Protein AF-A0A4R5A1R0-F1 (afdb_monomer_lite)

Organism: NCBI:txid2530373

Structure (mmCIF, N/CA/C/O backbone):
data_AF-A0A4R5A1R0-F1
#
_entry.id   AF-A0A4R5A1R0-F1
#
loop_
_atom_site.group_PDB
_atom_site.id
_atom_site.type_symbol
_atom_site.label_atom_id
_atom_site.label_alt_id
_atom_site.label_comp_id
_atom_site.label_asym_id
_atom_site.label_entity_id
_atom_site.label_seq_id
_atom_site.pdbx_PDB_ins_code
_atom_site.Cartn_x
_atom_site.Cartn_y
_atom_site.Cartn_z
_atom_site.occupancy
_atom_site.B_iso_or_equiv
_atom_site.auth_seq_id
_atom_site.auth_comp_id
_atom_site.auth_asym_id
_atom_site.auth_atom_id
_atom_site.pdbx_PDB_model_num
ATOM 1 N N . MET A 1 1 ? -6.370 51.586 6.723 1.00 52.69 1 MET A N 1
ATOM 2 C CA . MET A 1 1 ? -7.629 50.862 6.468 1.00 52.69 1 MET A CA 1
ATOM 3 C C . MET A 1 1 ? -7.203 49.441 6.172 1.00 52.69 1 MET A C 1
ATOM 5 O O . MET A 1 1 ? -6.488 49.260 5.194 1.00 52.69 1 MET A O 1
ATOM 9 N N . ASN A 1 2 ? -7.466 48.519 7.098 1.00 81.06 2 ASN A N 1
ATOM 10 C CA . ASN A 1 2 ? -6.911 47.165 7.045 1.00 81.06 2 ASN A CA 1
ATOM 11 C C . ASN A 1 2 ? -7.671 46.312 6.024 1.00 81.06 2 ASN A C 1
ATOM 13 O O . ASN A 1 2 ? -8.881 46.465 5.860 1.00 81.06 2 ASN A O 1
ATOM 17 N N . GLU A 1 3 ? -6.962 45.411 5.347 1.00 82.31 3 GLU A N 1
ATOM 18 C CA . GLU A 1 3 ? -7.545 44.487 4.364 1.00 82.31 3 GLU A CA 1
ATOM 19 C C . GLU A 1 3 ? -8.636 43.602 4.994 1.00 82.31 3 GLU A C 1
ATOM 21 O O . GLU A 1 3 ? -9.670 43.359 4.371 1.00 82.31 3 GLU A O 1
ATOM 26 N N . ASP A 1 4 ? -8.492 43.262 6.278 1.00 80.88 4 ASP A N 1
ATOM 27 C CA . ASP A 1 4 ? -9.494 42.531 7.064 1.00 80.88 4 ASP A CA 1
ATOM 28 C C . ASP A 1 4 ? -10.819 43.281 7.239 1.00 80.88 4 ASP A C 1
ATOM 30 O O . ASP A 1 4 ? -11.888 42.666 7.269 1.00 80.88 4 ASP A O 1
ATOM 34 N N . GLU A 1 5 ? -10.783 44.611 7.348 1.00 87.69 5 GLU A N 1
ATOM 35 C CA . GLU A 1 5 ? -12.005 45.417 7.433 1.00 87.69 5 GLU A CA 1
ATOM 36 C C . GLU A 1 5 ? -12.712 45.453 6.079 1.00 87.69 5 GLU A C 1
ATOM 38 O O . GLU A 1 5 ? -13.928 45.289 6.030 1.00 87.69 5 GLU A O 1
ATOM 43 N N . GLN A 1 6 ? -11.970 45.562 4.970 1.00 85.69 6 GLN A N 1
ATOM 44 C CA . GLN A 1 6 ? -12.561 45.488 3.627 1.00 85.69 6 GLN A CA 1
ATOM 45 C C . GLN A 1 6 ? -13.144 44.106 3.311 1.00 85.69 6 GLN A C 1
ATOM 47 O O . GLN A 1 6 ? -14.185 44.022 2.654 1.00 85.69 6 GLN A O 1
ATOM 52 N N . LEU A 1 7 ? -12.510 43.029 3.783 1.00 87.81 7 LEU A N 1
ATOM 53 C CA . LEU A 1 7 ? -13.035 41.672 3.636 1.00 87.81 7 LEU A CA 1
ATOM 54 C C . LEU A 1 7 ? -14.311 41.481 4.462 1.00 87.81 7 LEU A C 1
ATOM 56 O O . LEU A 1 7 ? -15.323 41.038 3.915 1.00 87.81 7 LEU A O 1
ATOM 60 N N . ARG A 1 8 ? -14.322 41.896 5.737 1.00 83.88 8 ARG A N 1
ATOM 61 C CA . ARG A 1 8 ? -15.531 41.836 6.580 1.00 83.88 8 ARG A CA 1
ATOM 62 C C . ARG A 1 8 ? -16.681 42.676 6.019 1.00 83.88 8 ARG A C 1
ATOM 64 O O . ARG A 1 8 ? -17.825 42.222 6.049 1.00 83.88 8 ARG A O 1
ATOM 71 N N . GLU A 1 9 ? -16.393 43.857 5.473 1.00 86.75 9 GLU A N 1
ATOM 72 C CA . GLU A 1 9 ? -17.399 44.718 4.836 1.00 86.75 9 GLU A CA 1
ATOM 73 C C . GLU A 1 9 ? -17.990 44.054 3.578 1.00 86.75 9 GLU A C 1
ATOM 75 O O . GLU A 1 9 ? -19.204 44.081 3.374 1.00 86.75 9 GLU A O 1
ATOM 80 N N . ARG A 1 10 ? -17.155 43.389 2.761 1.00 82.44 10 ARG A N 1
ATOM 81 C CA . ARG A 1 10 ? -17.616 42.645 1.575 1.00 82.44 10 ARG A CA 1
ATOM 82 C C . ARG A 1 10 ? -18.504 41.458 1.933 1.00 82.44 10 ARG A C 1
ATOM 84 O O . ARG A 1 10 ? -19.517 41.268 1.266 1.00 82.44 10 ARG A O 1
ATOM 91 N N . PHE A 1 11 ? -18.177 40.696 2.976 1.00 84.62 11 PHE A N 1
ATOM 92 C CA . PHE A 1 11 ? -18.985 39.537 3.372 1.00 84.62 11 PHE A CA 1
ATOM 93 C C . PHE A 1 11 ? -20.312 39.921 4.037 1.00 84.62 11 PHE A C 1
ATOM 95 O O . PHE A 1 11 ? -21.310 39.240 3.817 1.00 84.62 11 PHE A O 1
ATOM 102 N N . ARG A 1 12 ? -20.384 41.051 4.758 1.00 80.88 12 ARG A N 1
ATOM 103 C CA . ARG A 1 12 ? -21.658 41.549 5.319 1.00 80.88 12 ARG A CA 1
ATOM 104 C C . ARG A 1 12 ? -22.703 41.904 4.257 1.00 80.88 12 ARG A C 1
ATOM 106 O O . ARG A 1 12 ? -23.890 41.914 4.568 1.00 80.88 12 ARG A O 1
ATOM 113 N N . GLY A 1 13 ? -22.280 42.195 3.026 1.00 74.69 13 GLY A N 1
ATOM 114 C CA . GLY A 1 13 ? -23.178 42.501 1.910 1.00 74.69 13 GLY A CA 1
ATOM 115 C C . GLY A 1 13 ? -23.750 41.274 1.191 1.00 74.69 13 GLY A C 1
ATOM 116 O O . GLY A 1 13 ? -24.711 41.419 0.435 1.00 74.69 13 GLY A O 1
ATOM 117 N N . VAL A 1 14 ? -23.200 40.075 1.414 1.00 78.50 14 VAL A N 1
ATOM 118 C CA . VAL A 1 14 ? -23.661 38.837 0.765 1.00 78.50 14 VAL A CA 1
ATOM 119 C C . VAL A 1 14 ? -24.728 38.182 1.640 1.00 78.50 14 VAL A C 1
ATOM 121 O O . VAL A 1 14 ? -24.511 37.172 2.299 1.00 78.50 14 VAL A O 1
ATOM 124 N N . GLY A 1 15 ? -25.904 38.803 1.692 1.00 61.50 15 GLY A N 1
ATOM 125 C CA . GLY A 1 15 ? -27.086 38.157 2.247 1.00 61.50 15 GLY A CA 1
ATOM 126 C C . GLY A 1 15 ? -27.669 37.193 1.217 1.00 61.50 15 GLY A C 1
ATOM 127 O O . GLY A 1 15 ? -28.165 37.643 0.186 1.00 61.50 15 GLY A O 1
ATOM 128 N N . PHE A 1 16 ? -27.674 35.890 1.505 1.00 72.75 16 PHE A N 1
ATOM 129 C CA . PHE A 1 16 ? -28.375 34.859 0.720 1.00 72.75 16 PHE A CA 1
ATOM 130 C C . PHE A 1 16 ? -29.901 34.936 0.923 1.00 72.75 16 PHE A C 1
ATOM 132 O O . PHE A 1 16 ? -30.581 33.955 1.222 1.00 72.75 16 PHE A O 1
ATOM 139 N N . ALA A 1 17 ? -30.459 36.143 0.810 1.00 60.88 17 ALA A N 1
ATOM 140 C CA . ALA A 1 17 ? -31.877 36.422 0.969 1.00 60.88 17 ALA A CA 1
ATOM 141 C C . ALA A 1 17 ? -32.642 35.906 -0.259 1.00 60.88 17 ALA A C 1
ATOM 143 O O . ALA A 1 17 ? -32.969 36.661 -1.171 1.00 60.88 17 ALA A O 1
ATOM 144 N N . GLY A 1 18 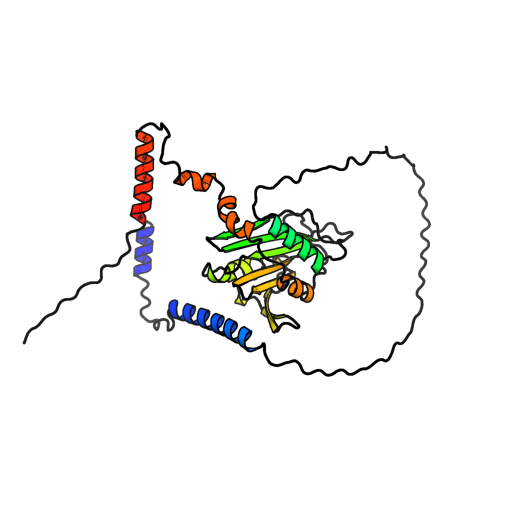? -32.890 34.599 -0.305 1.00 69.19 18 GLY A N 1
ATOM 145 C CA . GLY A 1 18 ? -33.658 33.966 -1.377 1.00 69.19 18 GLY A CA 1
ATOM 146 C C . GLY A 1 18 ? -33.302 32.512 -1.654 1.00 69.19 18 GLY A C 1
ATOM 147 O O . GLY A 1 18 ? -34.065 31.845 -2.352 1.00 69.19 18 GLY A O 1
ATOM 148 N N . GLU A 1 19 ? -32.196 32.000 -1.111 1.00 61.16 19 GLU A N 1
ATOM 149 C CA . GLU A 1 19 ? -31.920 30.569 -1.195 1.00 61.16 19 GLU A CA 1
ATOM 150 C C . GLU A 1 19 ? -32.790 29.812 -0.185 1.00 61.16 19 GLU A C 1
ATOM 152 O O . GLU A 1 19 ? -32.874 30.208 0.983 1.00 61.16 19 GLU A O 1
ATOM 157 N N . PRO A 1 20 ? -33.493 28.748 -0.617 1.00 67.69 20 PRO A N 1
ATOM 158 C CA . PRO A 1 20 ? -34.182 27.873 0.315 1.00 67.69 20 PRO A CA 1
ATOM 159 C C . PRO A 1 20 ? -33.149 27.340 1.318 1.00 67.69 20 PRO A C 1
ATOM 161 O O . PRO A 1 20 ? -32.033 27.016 0.906 1.00 67.69 20 PRO A O 1
ATOM 164 N N . PRO A 1 21 ? -33.489 27.265 2.619 1.00 66.38 21 PRO A N 1
ATOM 165 C CA . PRO A 1 21 ? -32.561 26.766 3.628 1.00 66.38 21 PRO A CA 1
ATOM 166 C C . PRO A 1 21 ? -32.016 25.423 3.151 1.00 66.38 21 PRO A C 1
ATOM 168 O O . PRO A 1 21 ? -32.808 24.571 2.736 1.00 66.38 21 PRO A O 1
ATOM 171 N N . MET A 1 22 ? -30.686 25.264 3.150 1.00 68.50 22 MET A N 1
ATOM 172 C CA . MET A 1 22 ? -30.065 24.001 2.759 1.00 68.50 22 MET A CA 1
ATOM 173 C C . MET A 1 22 ? -30.753 22.884 3.542 1.00 68.50 22 MET A C 1
ATOM 175 O O . MET A 1 22 ? -30.771 22.884 4.771 1.00 68.50 22 MET A O 1
ATOM 179 N N . ALA A 1 23 ? -31.437 22.003 2.811 1.00 70.94 23 ALA A N 1
ATOM 180 C CA . ALA A 1 23 ? -32.347 21.030 3.404 1.00 70.94 23 ALA A CA 1
ATOM 181 C C . ALA A 1 23 ? -31.606 19.938 4.192 1.00 70.94 23 ALA A C 1
ATOM 183 O O . ALA A 1 23 ? -32.243 19.195 4.936 1.00 70.94 23 ALA A O 1
ATOM 184 N N . SER A 1 24 ? -30.282 19.842 4.038 1.00 60.94 24 SER A N 1
ATOM 185 C CA . SER A 1 24 ? -29.412 19.106 4.946 1.00 60.94 24 SER A CA 1
ATOM 186 C C . SER A 1 24 ? -28.449 20.060 5.633 1.00 60.94 24 SER A C 1
ATOM 188 O O . SER A 1 24 ? -27.852 20.948 5.022 1.00 60.94 24 SER A O 1
ATOM 190 N N . THR A 1 25 ? -28.318 19.873 6.940 1.00 81.19 25 THR A N 1
ATOM 191 C CA . THR A 1 25 ? -27.214 20.446 7.700 1.00 81.19 25 THR A CA 1
ATOM 192 C C . THR A 1 25 ? -25.963 19.588 7.496 1.00 81.19 25 THR A C 1
ATOM 194 O O . THR A 1 25 ? -26.070 18.395 7.210 1.00 81.19 25 THR A O 1
ATOM 197 N N . ALA A 1 26 ? -24.770 20.146 7.717 1.00 68.75 26 ALA A N 1
ATOM 198 C CA . ALA A 1 26 ? -23.529 19.360 7.711 1.00 68.75 26 ALA A CA 1
ATOM 199 C C . ALA A 1 26 ? -23.601 18.152 8.674 1.00 68.75 26 ALA A C 1
ATOM 201 O O . ALA A 1 26 ? -23.108 17.066 8.378 1.00 68.75 26 ALA A O 1
ATOM 202 N N . ALA A 1 27 ? -24.311 18.303 9.798 1.00 67.25 27 ALA A N 1
ATOM 203 C CA . ALA A 1 27 ? -24.568 17.216 10.736 1.00 67.25 27 ALA A CA 1
ATOM 204 C C . ALA A 1 27 ? -25.455 16.100 10.146 1.00 67.25 27 ALA A C 1
ATOM 206 O O . ALA A 1 27 ? -25.247 14.927 10.462 1.00 67.25 27 ALA A O 1
ATOM 207 N N . ASP A 1 28 ? -26.416 16.434 9.278 1.00 67.19 28 ASP A N 1
ATOM 208 C CA . ASP A 1 28 ? -27.265 15.449 8.600 1.00 67.19 28 ASP A CA 1
ATOM 209 C C . ASP A 1 28 ? -26.487 14.637 7.566 1.00 67.19 28 ASP A C 1
ATOM 211 O O . ASP A 1 28 ? -26.716 13.430 7.441 1.00 67.19 28 ASP A O 1
ATOM 215 N N . ASP A 1 29 ? -25.551 15.266 6.856 1.00 69.50 29 ASP A N 1
ATOM 216 C CA . ASP A 1 29 ? -24.714 14.575 5.876 1.00 69.50 29 ASP A CA 1
ATOM 217 C C . ASP A 1 29 ? -23.678 13.672 6.569 1.00 69.50 29 ASP A C 1
ATOM 219 O O . ASP A 1 29 ? -23.555 12.497 6.205 1.00 69.50 29 ASP A O 1
ATOM 223 N N . LEU A 1 30 ? -23.085 14.116 7.686 1.00 67.56 30 LEU A N 1
ATOM 224 C CA . LEU A 1 30 ? -22.247 13.266 8.546 1.00 67.56 30 LEU A CA 1
ATOM 225 C C . LEU A 1 30 ? -23.030 12.097 9.166 1.00 67.56 30 LEU A C 1
ATOM 227 O O . LEU A 1 30 ? -22.558 10.955 9.201 1.00 67.56 30 LEU A O 1
ATOM 231 N N . ALA A 1 31 ? -24.258 12.335 9.634 1.00 60.66 31 ALA A N 1
ATOM 232 C CA . ALA A 1 31 ? -25.116 11.274 10.156 1.00 60.66 31 ALA A CA 1
ATOM 233 C C . ALA A 1 31 ? -25.512 10.267 9.063 1.00 60.66 31 ALA A C 1
ATOM 235 O O . ALA A 1 31 ? -25.626 9.066 9.341 1.00 60.66 31 ALA A O 1
ATOM 236 N N . ARG A 1 32 ? -25.698 10.731 7.819 1.00 68.12 32 ARG A N 1
ATOM 237 C CA . ARG A 1 32 ? -25.987 9.882 6.657 1.00 68.12 32 ARG A CA 1
ATOM 238 C C . ARG A 1 32 ? -24.773 9.026 6.282 1.00 68.12 32 ARG A C 1
ATOM 240 O O . ARG A 1 32 ? -24.956 7.821 6.094 1.00 68.12 32 ARG A O 1
ATOM 247 N N . GLY A 1 33 ? -23.563 9.592 6.306 1.00 67.81 33 GLY A N 1
ATOM 248 C CA . GLY A 1 33 ? -22.300 8.869 6.103 1.00 67.81 33 GLY A CA 1
ATOM 249 C C . GLY A 1 33 ? -22.063 7.783 7.159 1.00 67.81 33 GLY A C 1
ATOM 250 O O . GLY A 1 33 ? -21.949 6.598 6.834 1.00 67.81 33 GLY A O 1
ATOM 251 N N . ARG A 1 34 ? -22.154 8.136 8.450 1.00 71.50 34 ARG A N 1
ATOM 252 C CA . ARG A 1 34 ? -22.006 7.178 9.569 1.00 71.50 34 ARG A CA 1
ATOM 253 C C . ARG A 1 34 ? -23.026 6.040 9.517 1.00 71.50 34 ARG A C 1
ATOM 255 O O . ARG A 1 34 ? -22.732 4.902 9.887 1.00 71.50 34 ARG A O 1
ATOM 262 N N . ARG A 1 35 ? -24.253 6.324 9.071 1.00 58.31 35 ARG A N 1
ATOM 263 C CA . ARG A 1 35 ? -25.317 5.316 8.950 1.00 58.31 35 ARG A CA 1
ATOM 264 C C . ARG A 1 35 ? -25.069 4.358 7.778 1.00 58.31 35 ARG A C 1
ATOM 266 O O . ARG A 1 35 ? -25.494 3.207 7.876 1.00 58.31 35 ARG A O 1
ATOM 273 N N . HIS A 1 36 ? -24.378 4.788 6.721 1.00 69.50 36 HIS A N 1
ATOM 274 C CA . HIS A 1 36 ? -23.960 3.908 5.627 1.00 69.50 36 HIS A CA 1
ATOM 275 C C . HIS A 1 36 ? -22.847 2.948 6.082 1.00 69.50 36 HIS A C 1
ATOM 277 O O . HIS A 1 36 ? -22.996 1.734 5.935 1.00 69.50 36 HIS A O 1
ATOM 283 N N . LEU A 1 37 ? -21.831 3.460 6.788 1.00 63.19 37 LEU A N 1
ATOM 284 C CA . LEU A 1 37 ? -20.749 2.650 7.370 1.00 63.19 37 LEU A CA 1
ATOM 285 C C . LEU A 1 37 ? -21.258 1.611 8.385 1.00 63.19 37 LEU A C 1
ATOM 287 O O . LEU A 1 37 ? -20.911 0.433 8.317 1.00 63.19 37 LEU A O 1
ATOM 291 N N . ARG A 1 38 ? -22.183 1.992 9.278 1.00 61.03 38 ARG A N 1
ATOM 292 C CA . ARG A 1 38 ? -22.795 1.035 10.225 1.00 61.03 38 ARG A CA 1
ATOM 293 C C . ARG A 1 38 ? -23.587 -0.075 9.531 1.00 61.03 38 ARG A C 1
ATOM 295 O O . ARG A 1 38 ? -23.621 -1.198 10.027 1.00 61.03 38 ARG A O 1
ATOM 302 N N . ARG A 1 39 ? -24.235 0.221 8.398 1.00 57.22 39 ARG A N 1
ATOM 303 C CA . ARG A 1 39 ? -24.961 -0.792 7.614 1.00 57.22 39 ARG A CA 1
ATOM 304 C C . ARG A 1 39 ? -24.008 -1.774 6.936 1.00 57.22 39 ARG A C 1
ATOM 306 O O . ARG A 1 39 ? -24.346 -2.952 6.876 1.00 57.22 39 ARG A O 1
ATOM 313 N N . ARG A 1 40 ? -22.818 -1.325 6.521 1.00 58.94 40 ARG A N 1
ATOM 314 C CA . ARG A 1 40 ? -21.752 -2.208 6.019 1.00 58.94 40 ARG A CA 1
ATOM 315 C C . ARG A 1 40 ? -21.247 -3.170 7.087 1.00 58.94 40 ARG A C 1
ATOM 317 O O . ARG A 1 40 ? -21.273 -4.376 6.862 1.00 58.94 40 ARG A O 1
ATOM 324 N N . ARG A 1 41 ? -20.928 -2.663 8.285 1.00 57.84 41 ARG A N 1
ATOM 325 C CA . ARG A 1 41 ? -20.495 -3.508 9.417 1.00 57.84 41 ARG A CA 1
ATOM 326 C C . ARG A 1 41 ? -21.557 -4.556 9.804 1.00 57.84 41 ARG A C 1
ATOM 328 O O . ARG A 1 41 ? -21.221 -5.688 10.131 1.00 57.84 41 ARG A O 1
ATOM 335 N N . ALA A 1 42 ? -22.849 -4.226 9.702 1.00 49.66 42 ALA A N 1
ATOM 336 C CA . ALA A 1 42 ? -23.935 -5.173 9.982 1.00 49.66 42 ALA A CA 1
ATOM 337 C C . ALA A 1 42 ? -24.150 -6.239 8.883 1.00 49.66 42 ALA A C 1
ATOM 339 O O . ALA A 1 42 ? -24.558 -7.363 9.187 1.00 49.66 42 ALA A O 1
ATOM 340 N N . ALA A 1 43 ? -23.886 -5.911 7.614 1.00 52.34 43 ALA A N 1
ATOM 341 C CA . ALA A 1 43 ? -24.012 -6.858 6.505 1.00 52.34 43 ALA A CA 1
ATOM 342 C C . ALA A 1 43 ? -22.900 -7.924 6.533 1.00 52.34 43 ALA A C 1
ATOM 344 O O . ALA A 1 43 ? -23.195 -9.106 6.375 1.00 52.34 43 ALA A O 1
ATOM 345 N N . ALA A 1 44 ? -21.659 -7.534 6.845 1.00 52.66 44 ALA A N 1
ATOM 346 C CA . ALA A 1 44 ? -20.534 -8.466 6.964 1.00 52.66 44 ALA A CA 1
ATOM 347 C C . ALA A 1 44 ? -20.740 -9.510 8.083 1.00 52.66 44 ALA A C 1
ATOM 349 O O . ALA A 1 44 ? -20.459 -10.692 7.903 1.00 52.66 44 ALA A O 1
ATOM 350 N N . LEU A 1 45 ? -21.331 -9.114 9.215 1.00 49.72 45 LEU A N 1
ATOM 351 C CA . LEU A 1 45 ? -21.571 -10.019 10.348 1.00 49.72 45 LEU A CA 1
ATOM 352 C C . LEU A 1 45 ? -22.750 -10.990 10.151 1.00 49.72 45 LEU A C 1
ATOM 354 O O . LEU A 1 45 ? -22.879 -11.952 10.906 1.00 49.72 45 LEU A O 1
ATOM 358 N N . SER A 1 46 ? -23.622 -10.767 9.162 1.00 48.78 46 SER A N 1
ATOM 359 C CA . SER A 1 46 ? -24.825 -11.594 8.954 1.00 48.78 46 SER A CA 1
ATOM 360 C C . SER A 1 46 ? -24.692 -12.655 7.851 1.00 48.78 46 SER A C 1
ATOM 362 O O . SER A 1 46 ? -25.557 -13.525 7.755 1.00 48.78 46 SER A O 1
ATOM 364 N N . GLY A 1 47 ? -23.604 -12.652 7.069 1.00 45.66 47 GLY A N 1
ATOM 365 C CA . GLY A 1 47 ? -23.375 -13.608 5.972 1.00 45.66 47 GLY A CA 1
ATOM 366 C C . GLY A 1 47 ? -22.759 -14.963 6.362 1.00 45.66 47 GLY A C 1
ATOM 367 O O . GLY A 1 47 ? -22.754 -15.883 5.550 1.00 45.66 47 GLY A O 1
ATOM 368 N N . GLY A 1 48 ? -22.259 -15.127 7.591 1.00 41.50 48 GLY A N 1
ATOM 369 C CA . GLY A 1 48 ? -21.344 -16.225 7.947 1.00 41.50 48 GLY A CA 1
ATOM 370 C C . GLY A 1 48 ? -21.933 -17.606 8.278 1.00 41.50 48 GLY A C 1
ATOM 371 O O . GLY A 1 48 ? -21.171 -18.487 8.664 1.00 41.50 48 GLY A O 1
ATOM 372 N N . VAL A 1 49 ? -23.249 -17.853 8.184 1.00 44.06 49 VAL A N 1
ATOM 373 C CA . VAL A 1 49 ? -23.828 -19.140 8.654 1.00 44.06 49 VAL A CA 1
ATOM 374 C C . VAL A 1 49 ? -24.864 -19.746 7.704 1.00 44.06 49 VAL A C 1
ATOM 376 O O . VAL A 1 49 ? -25.909 -20.188 8.154 1.00 44.06 49 VAL A O 1
ATOM 379 N N . VAL A 1 50 ? -24.614 -19.825 6.394 1.00 45.38 50 VAL A N 1
ATOM 380 C CA . VAL A 1 50 ? -25.309 -20.806 5.529 1.00 45.38 50 VAL A CA 1
ATOM 381 C C . VAL A 1 50 ? -24.427 -21.123 4.318 1.00 45.38 50 VAL A C 1
ATOM 383 O O . VAL A 1 50 ? -24.338 -20.303 3.412 1.00 45.38 50 VAL A O 1
ATOM 386 N N . GLY A 1 51 ? -23.796 -22.304 4.245 1.00 36.69 51 GLY A N 1
ATOM 387 C CA . GLY A 1 51 ? -23.096 -22.649 3.000 1.00 36.69 51 GLY A CA 1
ATOM 388 C C . GLY A 1 51 ? -22.227 -23.900 2.896 1.00 36.69 51 GLY A C 1
ATOM 389 O O . GLY A 1 51 ? -21.564 -24.037 1.879 1.00 36.69 51 GLY A O 1
ATOM 390 N N . MET A 1 52 ? -22.204 -24.832 3.856 1.00 42.00 52 MET A N 1
ATOM 391 C CA . MET A 1 52 ? -21.595 -26.153 3.616 1.00 42.00 52 MET A CA 1
ATOM 392 C C . MET A 1 52 ? -22.662 -27.179 3.226 1.00 42.00 52 MET A C 1
ATOM 394 O O . MET A 1 52 ? -23.251 -27.827 4.089 1.00 42.00 52 MET A O 1
ATOM 398 N N . VAL A 1 53 ? -22.872 -27.371 1.920 1.00 41.81 53 VAL A N 1
ATOM 399 C CA . VAL A 1 53 ? -23.352 -28.651 1.380 1.00 41.81 53 VAL A CA 1
ATOM 400 C C . VAL A 1 53 ? -22.530 -29.000 0.144 1.00 41.81 53 VAL A C 1
ATOM 402 O O . VAL A 1 53 ? -22.534 -28.300 -0.863 1.00 41.81 53 VAL A O 1
ATOM 405 N N . ALA A 1 54 ? -21.814 -30.110 0.276 1.00 45.44 54 ALA A N 1
ATOM 406 C CA . ALA A 1 54 ? -20.956 -30.732 -0.711 1.00 45.44 54 ALA A CA 1
ATOM 407 C C . ALA A 1 54 ? -21.684 -31.116 -2.009 1.00 45.44 54 ALA A C 1
ATOM 409 O O . ALA A 1 54 ? -22.753 -31.723 -1.965 1.00 45.44 54 ALA A O 1
ATOM 410 N N . VAL A 1 55 ? -21.018 -30.914 -3.151 1.00 42.16 55 VAL A N 1
ATOM 411 C CA . VAL A 1 55 ? -21.204 -31.758 -4.339 1.00 42.16 55 VAL A CA 1
ATOM 412 C C . VAL A 1 55 ? -19.832 -32.133 -4.887 1.00 42.16 55 VAL A C 1
ATOM 414 O O . VAL A 1 55 ? -19.170 -31.367 -5.578 1.00 42.16 55 VAL A O 1
ATOM 417 N N . ALA A 1 56 ? -19.416 -33.349 -4.543 1.00 41.09 56 ALA A N 1
ATOM 418 C CA . ALA A 1 56 ? -18.325 -34.064 -5.178 1.00 41.09 56 ALA A CA 1
ATOM 419 C C . ALA A 1 56 ? -18.855 -34.787 -6.429 1.00 41.09 56 ALA A C 1
ATOM 421 O O . ALA A 1 56 ? -19.641 -35.726 -6.316 1.00 41.09 56 ALA A O 1
ATOM 422 N N . ALA A 1 57 ? -18.417 -34.350 -7.608 1.00 39.59 57 ALA A N 1
ATOM 423 C CA . ALA A 1 57 ? -18.399 -35.092 -8.873 1.00 39.59 57 ALA A CA 1
ATOM 424 C C . ALA A 1 57 ? -17.460 -34.295 -9.804 1.00 39.59 57 ALA A C 1
ATOM 426 O O . ALA A 1 57 ? -17.730 -33.138 -10.082 1.00 39.59 57 ALA A O 1
ATOM 427 N N . GLY A 1 58 ? -16.284 -34.752 -10.229 1.00 37.91 58 GLY A N 1
ATOM 428 C CA . GLY A 1 58 ? -15.977 -36.074 -10.753 1.00 37.91 58 GLY A CA 1
ATOM 429 C C . GLY A 1 58 ? -16.065 -36.054 -12.281 1.00 37.91 58 GLY A C 1
ATOM 430 O O . GLY A 1 58 ? -16.982 -36.659 -12.820 1.00 37.91 58 GLY A O 1
ATOM 431 N N . VAL A 1 59 ? -15.133 -35.380 -12.973 1.00 38.28 59 VAL A N 1
ATOM 432 C CA . VAL A 1 59 ? -14.882 -35.584 -14.414 1.00 38.28 59 VAL A CA 1
ATOM 433 C C . VAL A 1 59 ? -13.379 -35.501 -14.693 1.00 38.28 59 VAL A C 1
ATOM 435 O O . VAL A 1 59 ? -12.773 -34.437 -14.650 1.00 38.28 59 VAL A O 1
ATOM 438 N N . ALA A 1 60 ? -12.799 -36.664 -14.977 1.00 42.34 60 ALA A N 1
ATOM 439 C CA . ALA A 1 60 ? -11.555 -36.831 -15.719 1.00 42.34 60 ALA A CA 1
ATOM 440 C C . ALA A 1 60 ? -11.884 -36.992 -17.217 1.00 42.34 60 ALA A C 1
ATOM 442 O O . ALA A 1 60 ? -12.946 -37.541 -17.505 1.00 42.34 60 ALA A O 1
ATOM 443 N N . LEU A 1 61 ? -10.953 -36.586 -18.104 1.00 42.44 61 LEU A N 1
ATOM 444 C CA . LEU A 1 61 ? -10.890 -36.661 -19.593 1.00 42.44 61 LEU A CA 1
ATOM 445 C C . LEU A 1 61 ? -10.769 -35.240 -20.188 1.00 42.44 61 LEU A C 1
ATOM 447 O O . LEU A 1 61 ? -11.557 -34.380 -19.831 1.00 42.44 61 LEU A O 1
ATOM 451 N N . ALA A 1 62 ? -9.876 -34.887 -21.114 1.00 41.69 62 ALA A N 1
ATOM 452 C CA . ALA A 1 62 ? -8.849 -35.601 -21.867 1.00 41.69 62 ALA A CA 1
ATOM 453 C C . ALA A 1 62 ? -7.897 -34.563 -22.513 1.00 41.69 62 ALA A C 1
ATOM 455 O O . ALA A 1 62 ? -8.339 -33.484 -22.902 1.00 41.69 62 ALA A O 1
ATOM 456 N N . LEU A 1 63 ? -6.619 -34.919 -22.679 1.00 46.69 63 LEU A N 1
ATOM 457 C CA . LEU A 1 63 ? -5.666 -34.255 -23.583 1.00 46.69 63 LEU A CA 1
ATOM 458 C C . LEU A 1 63 ? -5.982 -34.598 -25.051 1.00 46.69 63 LEU A C 1
ATOM 460 O O . LEU A 1 63 ? -6.351 -35.737 -25.348 1.00 46.69 63 LEU A O 1
ATOM 464 N N . PRO A 1 64 ? -5.752 -33.653 -25.974 1.00 47.47 64 PRO A N 1
ATOM 465 C CA . PRO A 1 64 ? -4.818 -33.884 -27.087 1.00 47.47 64 PRO A CA 1
ATOM 466 C C . PRO A 1 64 ? -3.879 -32.663 -27.251 1.00 47.47 64 PRO A C 1
ATOM 468 O O . PRO A 1 64 ? -4.304 -31.532 -27.078 1.00 47.47 64 PRO A O 1
ATOM 471 N N . GLY A 1 65 ? -2.578 -32.763 -27.527 1.00 43.38 65 GLY A N 1
ATOM 472 C CA . GLY A 1 65 ? -1.889 -33.706 -28.403 1.00 43.38 65 GLY A CA 1
ATOM 473 C C . GLY A 1 65 ? -1.805 -33.142 -29.830 1.00 43.38 65 GLY A C 1
ATOM 474 O O . GLY A 1 65 ? -2.672 -33.454 -30.638 1.00 43.38 65 GLY A O 1
ATOM 475 N N . GLY A 1 66 ? -0.766 -32.349 -30.143 1.00 38.41 66 GLY A N 1
ATOM 476 C CA . GLY A 1 66 ? -0.449 -31.917 -31.516 1.00 38.41 66 GLY A CA 1
ATOM 477 C C . GLY A 1 66 ? 0.664 -30.858 -31.623 1.00 38.41 66 GLY A C 1
ATOM 478 O O . GLY A 1 66 ? 0.396 -29.682 -31.423 1.00 38.41 66 GLY A O 1
ATOM 479 N N . GLY A 1 67 ? 1.895 -31.278 -31.960 1.00 37.75 67 GLY A N 1
ATOM 480 C CA . GLY A 1 67 ? 2.959 -30.415 -32.531 1.00 37.75 67 GLY A CA 1
ATOM 481 C C . GLY A 1 67 ? 2.713 -30.112 -34.029 1.00 37.75 67 GLY A C 1
ATOM 482 O O . GLY A 1 67 ? 1.594 -30.382 -34.472 1.00 37.75 67 GLY A O 1
ATOM 483 N N . PRO A 1 68 ? 3.691 -29.652 -34.858 1.00 53.56 68 PRO A N 1
ATOM 484 C CA . PRO A 1 68 ? 5.155 -29.705 -34.690 1.00 53.56 68 PRO A CA 1
ATOM 485 C C . PRO A 1 68 ? 5.947 -28.420 -35.083 1.00 53.56 68 PRO A C 1
ATOM 487 O O . PRO A 1 68 ? 5.400 -27.475 -35.631 1.00 53.56 68 PRO A O 1
ATOM 490 N N . ALA A 1 69 ? 7.265 -28.485 -34.844 1.00 47.97 69 ALA A N 1
ATOM 491 C CA . ALA A 1 69 ? 8.391 -28.006 -35.669 1.00 47.97 69 ALA A CA 1
ATOM 492 C C . ALA A 1 69 ? 8.398 -26.575 -36.255 1.00 47.97 69 ALA A C 1
ATOM 494 O O . ALA A 1 69 ? 7.684 -26.261 -37.204 1.00 47.97 69 ALA A O 1
ATOM 495 N N . GLY A 1 70 ? 9.382 -25.796 -35.799 1.00 44.81 70 GLY A N 1
ATOM 496 C CA . GLY A 1 70 ? 9.927 -24.628 -36.486 1.00 44.81 70 GLY A CA 1
ATOM 497 C C . GLY A 1 70 ? 11.385 -24.427 -36.079 1.00 44.81 70 GLY A C 1
ATOM 498 O O . GLY A 1 70 ? 11.665 -23.634 -35.189 1.00 44.81 70 GLY A O 1
ATOM 499 N N . ASP A 1 71 ? 12.278 -25.209 -36.689 1.00 48.94 71 ASP A N 1
ATOM 500 C CA . ASP A 1 71 ? 13.718 -24.947 -36.744 1.00 48.94 71 ASP A CA 1
ATOM 501 C C . ASP A 1 71 ? 13.960 -23.663 -37.554 1.00 48.94 71 ASP A C 1
ATOM 503 O O . ASP A 1 71 ? 13.657 -23.634 -38.747 1.00 48.94 71 ASP A O 1
ATOM 507 N N . GLU A 1 72 ? 14.564 -22.643 -36.946 1.00 52.62 72 GLU A N 1
ATOM 508 C CA . GLU A 1 72 ? 15.373 -21.660 -37.673 1.00 52.62 72 GLU A CA 1
ATOM 509 C C . GLU A 1 72 ? 16.726 -21.503 -36.968 1.00 52.62 72 GLU A C 1
ATOM 511 O O . GLU A 1 72 ? 16.955 -20.615 -36.149 1.00 52.62 72 GLU A O 1
ATOM 516 N N . ASP A 1 73 ? 17.633 -22.414 -37.321 1.00 44.50 73 ASP A N 1
ATOM 517 C CA . ASP A 1 73 ? 19.076 -22.243 -37.186 1.00 44.50 73 ASP A CA 1
ATOM 518 C C . ASP A 1 73 ? 19.535 -21.098 -38.108 1.00 44.50 73 ASP A C 1
ATOM 520 O O . ASP A 1 73 ? 19.573 -21.239 -39.335 1.00 44.50 73 ASP A O 1
ATOM 524 N N . LEU A 1 74 ? 19.938 -19.967 -37.526 1.00 58.66 74 LEU A N 1
ATOM 525 C CA . LEU A 1 74 ? 20.703 -18.933 -38.224 1.00 58.66 74 LEU A CA 1
ATOM 526 C C . LEU A 1 74 ? 22.187 -19.026 -37.831 1.00 58.66 74 LEU A C 1
ATOM 528 O O . LEU A 1 74 ? 22.547 -18.699 -36.698 1.00 58.66 74 LEU A O 1
ATOM 532 N N . PRO A 1 75 ? 23.087 -19.417 -38.754 1.00 60.25 75 PRO A N 1
ATOM 533 C CA . PRO A 1 75 ? 24.520 -19.400 -38.501 1.00 60.25 75 PRO A CA 1
ATOM 534 C C . PRO A 1 75 ? 25.080 -17.981 -38.685 1.00 60.25 75 PRO A C 1
ATOM 536 O O . PRO A 1 75 ? 25.294 -17.528 -39.811 1.00 60.25 75 PRO A O 1
ATOM 539 N N . VAL A 1 76 ? 25.389 -17.287 -37.587 1.00 57.09 76 VAL A N 1
ATOM 540 C CA . VAL A 1 76 ? 26.205 -16.061 -37.628 1.00 57.09 76 VAL A CA 1
ATOM 541 C C . VAL A 1 76 ? 27.660 -16.417 -37.338 1.00 57.09 76 VAL A C 1
ATOM 543 O O . VAL A 1 76 ? 28.095 -16.542 -36.196 1.00 57.09 76 VAL A O 1
ATOM 546 N N . ALA A 1 77 ? 28.423 -16.585 -38.416 1.00 52.03 77 ALA A N 1
ATOM 547 C CA . ALA A 1 77 ? 29.877 -16.619 -38.393 1.00 52.03 77 ALA A CA 1
ATOM 548 C C . ALA A 1 77 ? 30.421 -15.184 -38.470 1.00 52.03 77 ALA A C 1
ATOM 550 O O . ALA A 1 77 ? 30.210 -14.484 -39.458 1.00 52.03 77 ALA A O 1
ATOM 551 N N . GLY A 1 78 ? 31.155 -14.760 -37.443 1.00 52.88 78 GLY A N 1
ATOM 552 C CA . GLY A 1 78 ? 31.816 -13.457 -37.407 1.00 52.88 78 GLY A CA 1
ATOM 553 C C . GLY A 1 78 ? 32.886 -13.425 -36.330 1.00 52.88 78 GLY A C 1
ATOM 554 O O . GLY A 1 78 ? 32.673 -12.890 -35.250 1.00 52.88 78 GLY A O 1
ATOM 555 N N . GLY A 1 79 ? 34.027 -14.053 -36.613 1.00 51.84 79 GLY A N 1
ATOM 556 C CA . GLY A 1 79 ? 35.184 -14.030 -35.732 1.00 51.84 79 GLY A CA 1
ATOM 557 C C . GLY A 1 79 ? 35.756 -12.623 -35.577 1.00 51.84 79 GLY A C 1
ATOM 558 O O . GLY A 1 79 ? 36.016 -11.937 -36.563 1.00 51.84 79 GLY A O 1
ATOM 559 N N . SER A 1 80 ? 36.033 -12.244 -34.333 1.00 56.09 80 SER A N 1
ATOM 560 C CA . SER A 1 80 ? 37.049 -11.248 -34.022 1.00 56.09 80 SER A CA 1
ATOM 561 C C . SER A 1 80 ? 37.836 -11.733 -32.811 1.00 56.09 80 SER A C 1
ATOM 563 O O . SER A 1 80 ? 37.297 -11.937 -31.726 1.00 56.09 80 SER A O 1
ATOM 565 N N . ALA A 1 81 ? 39.113 -12.006 -33.051 1.00 54.44 81 ALA A N 1
ATOM 566 C CA . ALA A 1 81 ? 40.095 -12.331 -32.039 1.00 54.44 81 ALA A CA 1
ATOM 567 C C . ALA A 1 81 ? 40.625 -11.028 -31.433 1.00 54.44 81 ALA A C 1
ATOM 569 O O . ALA A 1 81 ? 41.143 -10.203 -32.181 1.00 54.44 81 ALA A O 1
ATOM 570 N N . ALA A 1 82 ? 40.557 -10.873 -30.109 1.00 50.19 82 ALA A N 1
ATOM 571 C CA . ALA A 1 82 ? 41.471 -10.009 -29.362 1.00 50.19 82 ALA A CA 1
ATOM 572 C C . ALA A 1 82 ? 41.434 -10.312 -27.851 1.00 50.19 82 ALA A C 1
ATOM 574 O O . ALA A 1 82 ? 40.420 -10.141 -27.188 1.00 50.19 82 ALA A O 1
ATOM 575 N N . GLU A 1 83 ? 42.594 -10.757 -27.366 1.00 47.41 83 GLU A N 1
ATOM 576 C CA . GLU A 1 83 ? 43.200 -10.482 -26.055 1.00 47.41 83 GLU A CA 1
ATOM 577 C C . GLU A 1 83 ? 42.444 -10.859 -24.769 1.00 47.41 83 GLU A C 1
ATOM 579 O O . GLU A 1 83 ? 41.814 -10.057 -24.085 1.00 47.41 83 GLU A O 1
ATOM 584 N N . THR A 1 84 ? 42.693 -12.099 -24.342 1.00 53.41 84 THR A N 1
ATOM 585 C CA . THR A 1 84 ? 42.624 -12.533 -22.945 1.00 53.41 84 THR A CA 1
ATOM 586 C C . THR A 1 84 ? 43.633 -11.750 -22.094 1.00 53.41 84 THR A C 1
ATOM 588 O O . THR A 1 84 ? 44.797 -12.135 -21.982 1.00 53.41 84 THR A O 1
ATOM 591 N N . SER A 1 85 ? 43.181 -10.666 -21.462 1.00 57.41 85 SER A N 1
ATOM 592 C CA . SER A 1 85 ? 43.810 -10.134 -20.250 1.00 57.41 85 SER A CA 1
ATOM 593 C C . SER A 1 85 ? 43.170 -10.805 -19.040 1.00 57.41 85 SER A C 1
ATOM 595 O O . SER A 1 85 ? 41.965 -10.702 -18.826 1.00 57.41 85 SER A O 1
ATOM 597 N N . ALA A 1 86 ? 43.974 -11.535 -18.268 1.00 63.31 86 ALA A N 1
ATOM 598 C CA . ALA A 1 86 ? 43.543 -12.143 -17.018 1.00 63.31 86 ALA A CA 1
ATOM 599 C C . ALA A 1 86 ? 43.159 -11.043 -16.005 1.00 63.31 86 ALA A C 1
ATOM 601 O O . ALA A 1 86 ? 43.991 -10.170 -15.737 1.00 63.31 86 ALA A O 1
ATOM 602 N N . PRO A 1 87 ? 41.945 -11.061 -15.426 1.00 67.06 87 PRO A N 1
ATOM 603 C CA . PRO A 1 87 ? 41.598 -10.141 -14.354 1.00 67.06 87 PRO A CA 1
ATOM 604 C C . PRO A 1 87 ? 42.366 -10.517 -13.074 1.00 67.06 87 PRO A C 1
ATOM 606 O O . PRO A 1 87 ? 42.548 -11.707 -12.792 1.00 67.06 87 PRO A O 1
ATOM 609 N N . PRO A 1 88 ? 42.838 -9.538 -12.282 1.00 63.94 88 PRO A N 1
ATOM 610 C CA . PRO A 1 88 ? 43.373 -9.817 -10.959 1.00 63.94 88 PRO A CA 1
ATOM 611 C C . PRO A 1 88 ? 42.268 -10.436 -10.100 1.00 63.94 88 PRO A C 1
ATOM 613 O O . PRO A 1 88 ? 41.154 -9.922 -10.039 1.00 63.94 88 PRO A O 1
ATOM 616 N N . ALA A 1 89 ? 42.588 -11.548 -9.440 1.00 59.38 89 ALA A N 1
ATOM 617 C CA . ALA A 1 89 ? 41.729 -12.173 -8.448 1.00 59.38 89 ALA A CA 1
ATOM 618 C C . ALA A 1 89 ? 41.544 -11.212 -7.264 1.00 59.38 89 ALA A C 1
ATOM 620 O O . ALA A 1 89 ? 42.351 -11.182 -6.335 1.00 59.38 89 ALA A O 1
ATOM 621 N N . THR A 1 90 ? 40.502 -10.390 -7.316 1.00 57.78 90 THR A N 1
ATOM 622 C CA . THR A 1 90 ? 39.996 -9.668 -6.154 1.00 57.78 90 THR A CA 1
ATOM 623 C C . THR A 1 90 ? 39.190 -10.655 -5.330 1.00 57.78 90 THR A C 1
ATOM 625 O O . THR A 1 90 ? 38.111 -11.083 -5.733 1.00 57.78 90 THR A O 1
ATOM 628 N N . THR A 1 91 ? 39.748 -11.053 -4.192 1.00 59.47 91 THR A N 1
ATOM 629 C CA . THR A 1 91 ? 39.019 -11.744 -3.132 1.00 59.47 91 THR A CA 1
ATOM 630 C C . THR A 1 91 ? 37.740 -10.951 -2.838 1.00 59.47 91 THR A C 1
ATOM 632 O O . THR A 1 91 ? 37.852 -9.748 -2.586 1.00 59.47 91 THR A O 1
ATOM 635 N N . PRO A 1 92 ? 36.544 -11.562 -2.884 1.00 54.38 92 PRO A N 1
ATOM 636 C CA . PRO A 1 92 ? 35.323 -10.901 -2.453 1.00 54.38 92 PRO A CA 1
ATOM 637 C C . PRO A 1 92 ? 35.461 -10.623 -0.957 1.00 54.38 92 PRO A C 1
ATOM 639 O O . PRO A 1 92 ? 35.355 -11.525 -0.130 1.00 54.38 92 PRO A O 1
ATOM 642 N N . THR A 1 93 ? 35.789 -9.384 -0.603 1.00 54.09 93 THR A N 1
ATOM 643 C CA . THR A 1 93 ? 35.571 -8.897 0.754 1.00 54.09 93 THR A CA 1
ATOM 644 C C . THR A 1 93 ? 34.074 -8.689 0.851 1.00 54.09 93 THR A C 1
ATOM 646 O O . THR A 1 93 ? 33.569 -7.671 0.391 1.00 54.09 93 THR A O 1
ATOM 649 N N . GLU A 1 94 ? 33.375 -9.699 1.356 1.00 48.62 94 GLU A N 1
ATOM 650 C CA . GLU A 1 94 ? 31.964 -9.630 1.713 1.00 48.62 94 GLU A CA 1
ATOM 651 C C . GLU A 1 94 ? 31.792 -8.430 2.658 1.00 48.62 94 GLU A C 1
ATOM 653 O O . GLU A 1 94 ? 32.354 -8.435 3.762 1.00 48.62 94 GLU A O 1
ATOM 658 N N . PRO A 1 95 ? 31.144 -7.335 2.222 1.00 48.59 95 PRO A N 1
ATOM 659 C CA . PRO A 1 95 ? 30.937 -6.203 3.095 1.00 48.59 95 PRO A CA 1
ATOM 660 C C . PRO A 1 95 ? 29.918 -6.644 4.142 1.00 48.59 95 PRO A C 1
ATOM 662 O O . PRO A 1 95 ? 28.720 -6.690 3.889 1.00 48.59 95 PRO A O 1
ATOM 665 N N . THR A 1 96 ? 30.397 -6.973 5.340 1.00 55.09 96 THR A N 1
ATOM 666 C CA . THR A 1 96 ? 29.566 -6.983 6.544 1.00 55.09 96 THR A CA 1
ATOM 667 C C . THR A 1 96 ? 29.183 -5.533 6.831 1.00 55.09 96 THR A C 1
ATOM 669 O O . THR A 1 96 ? 29.785 -4.862 7.667 1.00 55.09 96 THR A O 1
ATOM 672 N N . ALA A 1 97 ? 28.238 -5.003 6.059 1.00 44.69 97 ALA A N 1
ATOM 673 C CA . ALA A 1 97 ? 27.572 -3.765 6.392 1.00 44.69 97 ALA A CA 1
ATOM 674 C C . ALA A 1 97 ? 26.703 -4.078 7.607 1.00 44.69 97 ALA A C 1
ATOM 676 O O . ALA A 1 97 ? 25.676 -4.742 7.493 1.00 44.69 97 ALA A O 1
ATOM 677 N N . THR A 1 98 ? 27.147 -3.651 8.789 1.00 50.34 98 THR A N 1
ATOM 678 C CA . THR A 1 98 ? 26.239 -3.504 9.924 1.00 50.34 98 THR A CA 1
ATOM 679 C C . THR A 1 98 ? 25.071 -2.662 9.415 1.00 50.34 98 THR A C 1
ATOM 681 O O . THR A 1 98 ? 25.337 -1.551 8.944 1.00 50.34 98 THR A O 1
ATOM 684 N N . PRO A 1 99 ? 23.825 -3.173 9.434 1.00 54.66 99 PRO A N 1
ATOM 685 C CA . PRO A 1 99 ? 22.667 -2.403 9.016 1.00 54.66 99 PRO A CA 1
ATOM 686 C C . PRO A 1 99 ? 22.707 -1.093 9.785 1.00 54.66 99 PRO A C 1
ATOM 688 O O . PRO A 1 99 ? 22.694 -1.090 11.016 1.00 54.66 99 PRO A O 1
ATOM 691 N N . SER A 1 100 ? 22.886 0.014 9.070 1.00 52.38 100 SER A N 1
ATOM 692 C CA . SER A 1 100 ? 22.801 1.323 9.689 1.00 52.38 100 SER A CA 1
ATOM 693 C C . SER A 1 100 ? 21.343 1.451 10.098 1.00 52.38 100 SER A C 1
ATOM 695 O O . SER A 1 100 ? 20.495 1.648 9.231 1.00 52.38 100 SER A O 1
ATOM 697 N N . GLU A 1 101 ? 21.046 1.234 11.382 1.00 55.69 101 GLU A N 1
ATOM 698 C CA . GLU A 1 101 ? 19.721 1.457 11.954 1.00 55.69 101 GLU A CA 1
ATOM 699 C C . GLU A 1 101 ? 19.340 2.895 11.618 1.00 55.69 101 GLU A C 1
ATOM 701 O O . GLU A 1 101 ? 19.830 3.849 12.227 1.00 55.69 101 GLU A O 1
ATOM 706 N N . MET A 1 102 ? 18.531 3.075 10.573 1.00 55.62 102 MET A N 1
ATOM 707 C CA . MET A 1 102 ? 17.911 4.364 10.353 1.00 55.62 102 MET A CA 1
ATOM 708 C C . MET A 1 102 ? 17.024 4.607 11.574 1.00 55.62 102 MET A C 1
ATOM 710 O O . MET A 1 102 ? 16.232 3.727 11.909 1.00 55.62 102 MET A O 1
ATOM 714 N N . PRO A 1 103 ? 17.128 5.767 12.239 1.00 58.00 103 PRO A N 1
ATOM 715 C CA . PRO A 1 103 ? 16.397 6.065 13.472 1.00 58.00 103 PRO A CA 1
ATOM 716 C C . PRO A 1 103 ? 14.869 6.212 13.290 1.00 58.00 103 PRO A C 1
ATOM 718 O O . PRO A 1 103 ? 14.203 6.845 14.100 1.00 58.00 103 PRO A O 1
ATOM 721 N N . GLY A 1 104 ? 14.284 5.631 12.241 1.00 62.19 104 GLY A N 1
ATOM 722 C CA . GLY A 1 104 ? 12.843 5.556 12.048 1.00 62.19 104 GLY A CA 1
ATOM 723 C C . GLY A 1 104 ? 12.292 4.281 12.675 1.00 62.19 104 GLY A C 1
ATOM 724 O O . GLY A 1 104 ? 12.574 3.189 12.183 1.00 62.19 104 GLY A O 1
ATOM 725 N N . GLY A 1 105 ? 11.472 4.417 13.722 1.00 78.69 105 GLY A N 1
ATOM 726 C CA . GLY A 1 105 ? 10.742 3.299 14.338 1.00 78.69 105 GLY A CA 1
ATOM 727 C C . GLY A 1 105 ? 9.946 2.478 13.314 1.00 78.69 105 GLY A C 1
ATOM 728 O O . GLY A 1 105 ? 9.766 2.923 12.179 1.00 78.69 105 GLY A O 1
ATOM 729 N N . PHE A 1 106 ? 9.464 1.299 13.706 1.00 89.88 106 PHE A N 1
ATOM 730 C CA . PHE A 1 106 ? 8.739 0.334 12.861 1.00 89.88 106 PHE A CA 1
ATOM 731 C C . PHE A 1 106 ? 9.606 -0.552 11.940 1.00 89.88 106 PHE A C 1
ATOM 733 O O . PHE A 1 106 ? 9.262 -0.773 10.776 1.00 89.88 106 PHE A O 1
ATOM 740 N N . SER A 1 107 ? 10.773 -1.014 12.396 1.00 90.06 107 SER A N 1
ATOM 741 C CA . SER A 1 107 ? 11.643 -1.892 11.599 1.00 90.06 107 SER A CA 1
ATOM 742 C C . SER A 1 107 ? 11.048 -3.290 11.402 1.00 90.06 107 SER A C 1
ATOM 744 O O . SER A 1 107 ? 11.112 -3.806 10.285 1.00 90.06 107 SER A O 1
ATOM 746 N N . LEU A 1 108 ? 10.414 -3.866 12.429 1.00 92.00 108 LEU A N 1
ATOM 747 C CA . LEU A 1 108 ? 9.794 -5.193 12.363 1.00 92.00 108 LEU A CA 1
ATOM 748 C C . LEU A 1 108 ? 8.585 -5.181 11.427 1.00 92.00 108 LEU A C 1
ATOM 750 O O . LEU A 1 108 ? 8.486 -6.016 10.530 1.00 92.00 108 LEU A O 1
ATOM 754 N N . THR A 1 109 ? 7.713 -4.179 11.558 1.00 94.38 109 THR A N 1
ATOM 755 C CA . THR A 1 109 ? 6.540 -4.026 10.684 1.00 94.38 109 THR A CA 1
ATOM 756 C C . THR A 1 109 ? 6.948 -3.849 9.217 1.00 94.38 109 THR A C 1
ATOM 758 O O . THR A 1 109 ? 6.332 -4.424 8.322 1.00 94.38 109 THR A O 1
ATOM 761 N N . ARG A 1 110 ? 8.008 -3.080 8.932 1.00 93.00 110 ARG A N 1
ATOM 762 C CA . ARG A 1 110 ? 8.495 -2.909 7.550 1.00 93.00 110 ARG A CA 1
ATOM 763 C C . ARG A 1 110 ? 9.166 -4.156 6.996 1.00 93.00 110 ARG A C 1
ATOM 765 O O . ARG A 1 110 ? 9.050 -4.411 5.799 1.00 93.00 110 ARG A O 1
ATOM 772 N N . GLN A 1 111 ? 9.878 -4.904 7.835 1.00 93.75 111 GLN A N 1
ATOM 773 C CA . GLN A 1 111 ? 10.418 -6.198 7.441 1.00 93.75 111 GLN A CA 1
ATOM 774 C C . GLN A 1 111 ? 9.281 -7.139 7.032 1.00 93.75 111 GLN A C 1
ATOM 776 O O . GLN A 1 111 ? 9.324 -7.672 5.928 1.00 93.75 111 GLN A O 1
ATOM 781 N N . LEU A 1 112 ? 8.234 -7.235 7.855 1.00 95.62 112 LEU A N 1
ATOM 782 C CA . LEU A 1 112 ? 7.038 -8.018 7.552 1.00 95.62 112 LEU A CA 1
ATOM 783 C C . LEU A 1 112 ? 6.391 -7.589 6.225 1.00 95.62 112 LEU A C 1
ATOM 785 O O . LEU A 1 112 ? 6.171 -8.427 5.361 1.00 95.62 112 LEU A O 1
ATOM 789 N N . LEU A 1 113 ? 6.159 -6.287 6.016 1.00 96.19 113 LEU A N 1
ATOM 790 C CA . LEU A 1 113 ? 5.600 -5.775 4.755 1.00 96.19 113 LEU A CA 1
ATOM 791 C C . LEU A 1 113 ? 6.425 -6.192 3.529 1.00 96.19 113 LEU A C 1
ATOM 793 O O . LEU A 1 113 ? 5.856 -6.532 2.495 1.00 96.19 113 LEU A O 1
ATOM 797 N N . ARG A 1 114 ? 7.758 -6.157 3.636 1.00 95.69 114 ARG A N 1
ATOM 798 C CA . ARG A 1 114 ? 8.675 -6.531 2.551 1.00 95.69 114 ARG A CA 1
ATOM 799 C C . ARG A 1 114 ? 8.642 -8.033 2.279 1.00 95.69 114 ARG A C 1
ATOM 801 O O . ARG A 1 114 ? 8.540 -8.428 1.124 1.00 95.69 114 ARG A O 1
ATOM 808 N N . GLU A 1 115 ? 8.711 -8.846 3.329 1.00 95.94 115 GLU A N 1
ATOM 809 C CA . GLU A 1 115 ? 8.680 -10.309 3.231 1.00 95.94 115 GLU A CA 1
ATOM 810 C C . GLU A 1 115 ? 7.355 -10.793 2.633 1.00 95.94 115 GLU A C 1
ATOM 812 O O . GLU A 1 115 ? 7.362 -11.567 1.678 1.00 95.94 115 GLU A O 1
ATOM 817 N N . THR A 1 116 ? 6.225 -10.260 3.105 1.00 97.62 116 THR A N 1
ATOM 818 C CA . THR A 1 116 ? 4.908 -10.593 2.553 1.00 97.62 116 THR A CA 1
ATOM 819 C C . THR A 1 116 ? 4.752 -10.087 1.116 1.00 97.62 116 THR A C 1
ATOM 821 O O . THR A 1 116 ? 4.207 -10.793 0.273 1.00 97.62 116 THR A O 1
ATOM 824 N N . ALA A 1 117 ? 5.259 -8.895 0.779 1.00 97.31 117 ALA A N 1
ATOM 825 C CA . ALA A 1 117 ? 5.222 -8.416 -0.605 1.00 97.31 117 ALA A CA 1
ATOM 826 C C . ALA A 1 117 ? 6.027 -9.333 -1.541 1.00 97.31 117 ALA A C 1
ATOM 828 O O . ALA A 1 117 ? 5.539 -9.677 -2.614 1.00 97.31 117 ALA A O 1
ATOM 829 N N . ALA A 1 118 ? 7.215 -9.777 -1.122 1.00 97.00 118 ALA A N 1
ATOM 830 C CA . ALA A 1 118 ? 8.006 -10.748 -1.873 1.00 97.00 118 ALA A CA 1
ATOM 831 C C . ALA A 1 118 ? 7.260 -12.079 -2.049 1.00 97.00 118 ALA A C 1
ATOM 833 O O . ALA A 1 118 ? 7.196 -12.598 -3.157 1.00 97.00 118 ALA A O 1
ATOM 834 N N . GLU A 1 119 ? 6.621 -12.596 -0.997 1.00 97.75 119 GLU A N 1
ATOM 835 C CA . GLU A 1 119 ? 5.848 -13.841 -1.074 1.00 97.75 119 GLU A CA 1
ATOM 836 C C . GLU A 1 119 ? 4.685 -13.771 -2.082 1.00 97.75 119 GLU A C 1
ATOM 838 O O . GLU A 1 119 ? 4.493 -14.707 -2.863 1.00 97.75 119 GLU A O 1
ATOM 843 N N . HIS A 1 120 ? 3.922 -12.672 -2.095 1.00 98.19 120 HIS A N 1
ATOM 844 C CA . HIS A 1 120 ? 2.734 -12.541 -2.954 1.00 98.19 120 HIS A CA 1
ATOM 845 C C . HIS A 1 120 ? 3.049 -12.074 -4.381 1.00 98.19 120 HIS A C 1
ATOM 847 O O . HIS A 1 120 ? 2.371 -12.489 -5.328 1.00 98.19 120 HIS A O 1
ATOM 853 N N . PHE A 1 121 ? 4.042 -11.199 -4.550 1.00 98.19 121 PHE A N 1
ATOM 854 C CA . PHE A 1 121 ? 4.291 -10.500 -5.816 1.00 98.19 121 PHE A CA 1
ATOM 855 C C . PHE A 1 121 ? 5.518 -10.996 -6.571 1.00 98.19 121 PHE A C 1
ATOM 857 O O . PHE A 1 121 ? 5.512 -10.956 -7.797 1.00 98.19 121 PHE A O 1
ATOM 864 N N . ASP A 1 122 ? 6.544 -11.479 -5.874 1.00 97.81 122 ASP A N 1
ATOM 865 C CA . ASP A 1 122 ? 7.797 -11.920 -6.489 1.00 97.81 122 ASP A CA 1
ATOM 866 C C . ASP A 1 122 ? 8.350 -13.183 -5.803 1.00 97.81 122 ASP A C 1
ATOM 868 O O . ASP A 1 122 ? 9.428 -13.168 -5.203 1.00 97.81 122 ASP A O 1
ATOM 872 N N . PRO A 1 123 ? 7.623 -14.314 -5.874 1.00 97.25 123 PRO A N 1
ATOM 873 C CA . PRO A 1 123 ? 8.029 -15.546 -5.199 1.00 97.25 123 PRO A CA 1
ATOM 874 C C . PRO A 1 123 ? 9.334 -16.139 -5.756 1.00 97.25 123 PRO A C 1
ATOM 876 O O . PRO A 1 123 ? 9.941 -16.997 -5.111 1.00 97.25 123 PRO A O 1
ATOM 879 N N . ALA A 1 124 ? 9.752 -15.726 -6.957 1.00 97.19 124 ALA A N 1
ATOM 880 C CA . ALA A 1 124 ? 11.034 -16.102 -7.548 1.00 97.19 124 ALA A CA 1
ATOM 881 C C . ALA A 1 124 ? 12.194 -15.218 -7.050 1.00 97.19 124 ALA A C 1
ATOM 883 O O . ALA A 1 124 ? 13.330 -15.692 -7.005 1.00 97.19 124 ALA A O 1
ATOM 884 N N . GLY A 1 125 ? 11.904 -13.986 -6.617 1.00 95.94 125 GLY A N 1
ATOM 885 C CA . GLY A 1 125 ? 12.893 -13.006 -6.172 1.00 95.94 125 GLY A CA 1
ATOM 886 C C . GLY A 1 125 ? 13.646 -12.345 -7.328 1.00 95.94 125 GLY A C 1
ATOM 887 O O . GLY A 1 125 ? 14.814 -11.990 -7.160 1.00 95.94 125 GLY A O 1
ATOM 888 N N . ASP A 1 126 ? 13.015 -12.239 -8.498 1.00 96.88 126 ASP A N 1
ATOM 889 C CA . ASP A 1 126 ? 13.641 -11.750 -9.731 1.00 96.88 126 ASP A CA 1
ATOM 890 C C . ASP A 1 126 ? 13.437 -10.238 -9.955 1.00 96.88 126 ASP A C 1
ATOM 892 O O . ASP A 1 126 ? 14.153 -9.638 -10.760 1.00 96.88 126 ASP A O 1
ATOM 896 N N . HIS A 1 127 ? 12.489 -9.611 -9.252 1.00 97.44 127 HIS A N 1
ATOM 897 C CA . HIS A 1 127 ? 11.991 -8.271 -9.569 1.00 97.44 127 HIS A CA 1
ATOM 898 C C . HIS A 1 127 ? 12.090 -7.271 -8.417 1.00 97.44 127 HIS A C 1
ATOM 900 O O . HIS A 1 127 ? 12.505 -6.125 -8.636 1.00 97.44 127 HIS A O 1
ATOM 906 N N . LEU A 1 128 ? 11.683 -7.668 -7.208 1.00 96.56 128 LEU A N 1
ATOM 907 C CA . LEU A 1 128 ? 11.597 -6.780 -6.055 1.00 96.56 128 LEU A CA 1
ATOM 908 C C . LEU A 1 128 ? 12.981 -6.504 -5.470 1.00 96.56 128 LEU A C 1
ATOM 910 O O . LEU A 1 128 ? 13.706 -7.398 -5.028 1.00 96.56 128 LEU A O 1
ATOM 914 N N . ASN A 1 129 ? 13.326 -5.221 -5.389 1.00 91.19 129 ASN A N 1
ATOM 915 C CA . ASN A 1 129 ? 14.551 -4.791 -4.741 1.00 91.19 129 ASN A CA 1
ATOM 916 C C . ASN A 1 129 ? 14.376 -4.762 -3.215 1.00 91.19 129 ASN A C 1
ATOM 918 O O . ASN A 1 129 ? 13.806 -3.828 -2.640 1.00 91.19 129 ASN A O 1
ATOM 922 N N . ASN A 1 130 ? 14.940 -5.770 -2.553 1.00 76.94 130 ASN A N 1
ATOM 923 C CA . ASN A 1 130 ? 14.894 -5.909 -1.101 1.00 76.94 130 ASN A CA 1
ATOM 924 C C . ASN A 1 130 ? 15.714 -4.861 -0.335 1.00 76.94 130 ASN A C 1
ATOM 926 O O . ASN A 1 130 ? 15.549 -4.771 0.879 1.00 76.94 130 ASN A O 1
ATOM 930 N N . ASP A 1 131 ? 16.522 -4.034 -1.000 1.00 79.50 131 ASP A N 1
ATOM 931 C CA . ASP A 1 131 ? 17.330 -2.991 -0.354 1.00 79.50 131 ASP A CA 1
ATOM 932 C C . ASP A 1 131 ? 16.640 -1.615 -0.331 1.00 79.50 131 ASP A C 1
ATOM 934 O O . ASP A 1 131 ? 17.121 -0.682 0.323 1.00 79.50 131 ASP A O 1
ATOM 938 N N . ALA A 1 132 ? 15.499 -1.459 -1.015 1.00 66.75 132 ALA A N 1
ATOM 939 C CA . ALA A 1 132 ? 14.763 -0.199 -1.036 1.00 66.75 132 ALA A CA 1
ATOM 940 C C . ALA A 1 132 ? 14.235 0.135 0.372 1.00 66.75 132 ALA A C 1
ATOM 942 O O . ALA A 1 132 ? 13.383 -0.557 0.925 1.00 66.75 132 ALA A O 1
ATOM 943 N N . ASN A 1 133 ? 14.772 1.196 0.981 1.00 66.19 133 ASN A N 1
ATOM 944 C CA . ASN A 1 133 ? 14.456 1.603 2.356 1.00 66.19 133 ASN A CA 1
ATOM 945 C C . ASN A 1 133 ? 13.698 2.932 2.415 1.00 66.19 133 ASN A C 1
ATOM 947 O O . ASN A 1 133 ? 13.856 3.704 3.363 1.00 66.19 133 ASN A O 1
ATOM 951 N N . SER A 1 134 ? 12.888 3.237 1.399 1.00 80.25 134 SER A N 1
ATOM 952 C CA . SER A 1 134 ? 12.064 4.440 1.453 1.00 80.25 134 SER A CA 1
ATOM 953 C C . SER A 1 134 ? 10.928 4.217 2.448 1.00 80.25 134 SER A C 1
ATOM 955 O O . SER A 1 134 ? 9.998 3.442 2.226 1.00 80.25 134 SER A O 1
ATOM 957 N N . LEU A 1 135 ? 11.064 4.896 3.584 1.00 80.94 135 LEU A N 1
ATOM 958 C CA . LEU A 1 135 ? 10.088 4.886 4.657 1.00 80.94 135 LEU A CA 1
ATOM 959 C C . LEU A 1 135 ? 8.916 5.771 4.238 1.00 80.94 135 LEU A C 1
ATOM 961 O O . LEU A 1 135 ? 9.098 6.939 3.892 1.00 80.94 135 LEU A O 1
ATOM 965 N N . HIS A 1 136 ? 7.717 5.213 4.304 1.00 79.62 136 HIS A N 1
ATOM 966 C CA . HIS A 1 136 ? 6.488 5.984 4.298 1.00 79.62 136 HIS A CA 1
ATOM 967 C C . HIS A 1 136 ? 5.712 5.590 5.546 1.00 79.62 136 HIS A C 1
ATOM 969 O O . HIS A 1 136 ? 5.762 4.446 5.983 1.00 79.62 136 HIS A O 1
ATOM 975 N N . GLY A 1 137 ? 5.076 6.539 6.201 1.00 71.50 137 GLY A N 1
ATOM 976 C CA . GLY A 1 137 ? 4.425 6.266 7.466 1.00 71.50 137 GLY A CA 1
ATOM 977 C C . GLY A 1 137 ? 4.392 7.504 8.324 1.00 71.50 137 GLY A C 1
ATOM 978 O O . GLY A 1 137 ? 5.271 8.363 8.271 1.00 71.50 137 GLY A O 1
ATOM 979 N N . GLY A 1 138 ? 3.332 7.580 9.094 1.00 69.88 138 GLY A N 1
ATOM 980 C CA . GLY A 1 138 ? 2.999 8.698 9.940 1.00 69.88 138 GLY A CA 1
ATOM 981 C C . GLY A 1 138 ? 1.830 8.285 10.807 1.00 69.88 138 GLY A C 1
ATOM 982 O O . GLY A 1 138 ? 1.183 7.263 10.585 1.00 69.88 138 GLY A O 1
ATOM 983 N N . GLY A 1 139 ? 1.562 9.071 11.825 1.00 67.38 139 GLY A N 1
ATOM 984 C CA . GLY A 1 139 ? 0.374 8.878 12.620 1.00 67.38 139 GLY A CA 1
ATOM 985 C C . GLY A 1 139 ? 0.007 10.165 13.310 1.00 67.38 139 GLY A C 1
ATOM 986 O O . GLY A 1 139 ? 0.861 11.014 13.554 1.00 67.38 139 GLY A O 1
ATOM 987 N N . PHE A 1 140 ? -1.275 10.294 13.597 1.00 69.75 140 PHE A N 1
ATOM 988 C CA . PHE A 1 140 ? -1.781 11.206 14.615 1.00 69.75 140 PHE A CA 1
ATOM 989 C C . PHE A 1 140 ? -2.110 10.384 15.870 1.00 69.75 140 PHE A C 1
ATOM 991 O O . PHE A 1 140 ? -2.029 9.155 15.823 1.00 69.75 140 PHE A O 1
ATOM 998 N N . GLU A 1 141 ? -2.418 11.025 17.000 1.00 67.62 141 GLU A N 1
ATOM 999 C CA . GLU A 1 141 ? -2.586 10.349 18.294 1.00 67.62 141 GLU A CA 1
ATOM 1000 C C . GLU A 1 141 ? -3.461 9.085 18.175 1.00 67.62 141 GLU A C 1
ATOM 1002 O O . GLU A 1 141 ? -4.658 9.159 17.901 1.00 67.62 141 GLU A O 1
ATOM 1007 N N . ASN A 1 142 ? -2.844 7.915 18.399 1.00 72.25 142 ASN A N 1
ATOM 1008 C CA . ASN A 1 142 ? -3.438 6.567 18.318 1.00 72.25 142 ASN A CA 1
ATOM 1009 C C . ASN A 1 142 ? -3.742 6.012 16.906 1.00 72.25 142 ASN A C 1
ATOM 1011 O O . ASN A 1 142 ? -4.362 4.956 16.791 1.00 72.25 142 ASN A O 1
ATOM 1015 N N . ALA A 1 143 ? -3.280 6.663 15.838 1.00 86.31 143 ALA A N 1
ATOM 1016 C CA . ALA A 1 143 ? -3.494 6.267 14.445 1.00 86.31 143 ALA A CA 1
ATOM 1017 C C . ALA A 1 143 ? -2.165 5.990 13.731 1.00 86.31 143 ALA A C 1
ATOM 1019 O O . ALA A 1 143 ? -1.702 6.783 12.916 1.00 86.31 143 ALA A O 1
ATOM 1020 N N . VAL A 1 144 ? -1.525 4.865 14.045 1.00 92.19 144 VAL A N 1
ATOM 1021 C CA . VAL A 1 144 ? -0.257 4.478 13.409 1.00 92.19 144 VAL A CA 1
ATOM 1022 C C . VAL A 1 144 ? -0.507 3.973 11.984 1.00 92.19 144 VAL A C 1
ATOM 1024 O O . VAL A 1 144 ? -1.286 3.038 11.807 1.00 92.19 144 VAL A O 1
ATOM 1027 N N . ASN A 1 145 ? 0.184 4.548 10.995 1.00 93.81 145 ASN A N 1
ATOM 1028 C CA . ASN A 1 145 ? 0.302 4.049 9.621 1.00 93.81 145 ASN A CA 1
ATOM 1029 C C . ASN A 1 145 ? 1.784 3.781 9.305 1.00 93.81 145 ASN A C 1
ATOM 1031 O O . ASN A 1 145 ? 2.627 4.676 9.422 1.00 93.81 145 ASN A O 1
ATOM 1035 N N . VAL A 1 146 ? 2.099 2.550 8.904 1.00 94.56 146 VAL A N 1
ATOM 1036 C CA . VAL A 1 146 ? 3.445 2.118 8.520 1.00 94.56 146 VAL A CA 1
ATOM 1037 C C . VAL A 1 146 ? 3.411 1.605 7.091 1.00 94.56 146 VAL A C 1
ATOM 1039 O O . VAL A 1 146 ? 2.671 0.681 6.771 1.00 94.56 146 VAL A O 1
ATOM 1042 N N . GLY A 1 147 ? 4.273 2.151 6.245 1.00 95.06 147 GLY A N 1
ATOM 1043 C CA . GLY A 1 147 ? 4.444 1.717 4.870 1.00 95.06 147 GLY A CA 1
ATOM 1044 C C . GLY A 1 147 ? 5.903 1.638 4.436 1.00 95.06 147 GLY A C 1
ATOM 1045 O O . GLY A 1 147 ? 6.846 2.046 5.126 1.00 95.06 147 GLY A O 1
ATOM 1046 N N . THR A 1 148 ? 6.086 1.084 3.248 1.00 94.31 148 THR A N 1
ATOM 1047 C CA . THR A 1 148 ? 7.370 1.043 2.558 1.00 94.31 148 THR A CA 1
ATOM 1048 C C . THR A 1 148 ? 7.150 1.116 1.052 1.00 94.31 148 THR A C 1
ATOM 1050 O O . THR A 1 148 ? 6.100 0.730 0.535 1.00 94.31 148 THR A O 1
ATOM 1053 N N . LYS A 1 149 ? 8.148 1.648 0.353 1.00 95.38 149 LYS A N 1
ATOM 1054 C CA . LYS A 1 149 ? 8.192 1.741 -1.106 1.00 95.38 149 LYS A CA 1
ATOM 1055 C C . LYS A 1 149 ? 9.275 0.801 -1.621 1.00 95.38 149 LYS A C 1
ATOM 1057 O O . LYS A 1 149 ? 10.445 0.968 -1.275 1.00 95.38 149 LYS A O 1
ATOM 1062 N N . LEU A 1 150 ? 8.869 -0.182 -2.414 1.00 95.81 150 LEU A N 1
ATOM 1063 C CA . LEU A 1 150 ? 9.719 -1.240 -2.944 1.00 95.81 150 LEU A CA 1
ATOM 1064 C C . LEU A 1 150 ? 9.962 -0.995 -4.433 1.00 95.81 150 LEU A C 1
ATOM 1066 O O . LEU A 1 150 ? 9.016 -0.784 -5.189 1.00 95.81 150 LEU A O 1
ATOM 1070 N N . GLY A 1 151 ? 11.224 -1.008 -4.847 1.00 96.62 151 GLY A N 1
ATOM 1071 C CA . GLY A 1 151 ? 11.576 -0.924 -6.261 1.00 96.62 151 GLY A CA 1
ATOM 1072 C C . GLY A 1 151 ? 11.221 -2.213 -6.997 1.00 96.62 151 GLY A C 1
ATOM 1073 O O . GLY A 1 151 ? 11.419 -3.299 -6.452 1.00 96.62 151 GLY A O 1
ATOM 1074 N N . TRP A 1 152 ? 10.717 -2.091 -8.223 1.00 97.94 152 TRP A N 1
ATOM 1075 C CA . TRP A 1 152 ? 10.449 -3.208 -9.128 1.00 97.94 152 TRP A CA 1
ATOM 1076 C C . TRP A 1 152 ? 11.320 -3.087 -10.374 1.00 97.94 152 TRP A C 1
ATOM 1078 O O . TRP A 1 152 ? 11.307 -2.056 -11.046 1.00 97.94 152 TRP A O 1
ATOM 1088 N N . THR A 1 153 ? 12.054 -4.141 -10.709 1.00 97.62 153 THR A N 1
ATOM 1089 C CA . THR A 1 153 ? 12.940 -4.164 -11.878 1.00 97.62 153 THR A CA 1
ATOM 1090 C C . THR A 1 153 ? 12.535 -5.256 -12.857 1.00 97.62 153 THR A C 1
ATOM 1092 O O . THR A 1 153 ? 11.993 -6.291 -12.473 1.00 97.62 153 THR A O 1
ATOM 1095 N N . VAL A 1 154 ? 12.799 -5.024 -14.143 1.00 97.81 154 VAL A N 1
ATOM 1096 C CA . VAL A 1 154 ? 12.592 -6.013 -15.206 1.00 97.81 154 VAL A CA 1
ATOM 1097 C C . VAL A 1 154 ? 13.956 -6.350 -15.813 1.00 97.81 154 VAL A C 1
ATOM 1099 O O . VAL A 1 154 ? 14.678 -5.437 -16.226 1.00 97.81 154 VAL A O 1
ATOM 1102 N N . PRO A 1 155 ? 14.357 -7.635 -15.875 1.00 96.44 155 PRO A N 1
ATOM 1103 C CA . PRO A 1 155 ? 15.649 -8.018 -16.428 1.00 96.44 155 PRO A CA 1
ATOM 1104 C C . PRO A 1 155 ? 15.882 -7.477 -17.845 1.00 96.44 155 PRO A C 1
ATOM 1106 O O . PRO A 1 155 ? 15.157 -7.797 -18.784 1.00 96.44 155 PRO A O 1
ATOM 1109 N N . GLY A 1 156 ? 16.953 -6.698 -18.005 1.00 97.31 156 GLY A N 1
ATOM 1110 C CA . GLY A 1 156 ? 17.331 -6.090 -19.284 1.00 97.31 156 GLY A CA 1
ATOM 1111 C C . GLY A 1 156 ? 16.757 -4.693 -19.527 1.00 97.31 156 GLY A C 1
ATOM 1112 O O . GLY A 1 156 ? 17.056 -4.110 -20.569 1.00 97.31 156 GLY A O 1
ATOM 1113 N N . GLU A 1 157 ? 15.991 -4.147 -18.584 1.00 98.06 157 GLU A N 1
ATOM 1114 C CA . GLU A 1 157 ? 15.517 -2.765 -18.618 1.00 98.06 157 GLU A CA 1
ATOM 1115 C C . GLU A 1 157 ? 16.325 -1.869 -17.672 1.00 98.06 157 GLU A C 1
ATOM 1117 O O . GLU A 1 157 ? 16.779 -2.301 -16.615 1.00 98.06 157 GLU A O 1
ATOM 1122 N N . ASP A 1 158 ? 16.484 -0.601 -18.057 1.00 96.75 158 ASP A N 1
ATOM 1123 C CA . ASP A 1 158 ? 17.118 0.434 -17.224 1.00 96.75 158 ASP A CA 1
ATOM 1124 C C . ASP A 1 158 ? 16.093 1.175 -16.331 1.00 96.75 158 ASP A C 1
ATOM 1126 O O . ASP A 1 158 ? 16.459 2.058 -15.552 1.00 96.75 158 ASP A O 1
ATOM 1130 N N . GLY A 1 159 ? 14.799 0.874 -16.492 1.00 97.19 159 GLY A N 1
ATOM 1131 C CA . GLY A 1 159 ? 13.701 1.470 -15.731 1.00 97.19 159 GLY A CA 1
ATOM 1132 C C . GLY A 1 159 ? 13.534 0.860 -14.339 1.00 97.19 159 GLY A C 1
ATOM 1133 O O . GLY A 1 159 ? 14.048 -0.217 -14.047 1.00 97.19 159 GLY A O 1
ATOM 1134 N N . GLU A 1 160 ? 12.786 1.548 -13.478 1.00 97.44 160 GLU A N 1
ATOM 1135 C CA . GLU A 1 160 ? 12.377 1.010 -12.174 1.00 97.44 160 GLU A CA 1
ATOM 1136 C C . GLU A 1 160 ? 10.915 1.386 -11.924 1.00 97.44 160 GLU A C 1
ATOM 1138 O O . GLU A 1 160 ? 10.563 2.562 -12.008 1.00 97.44 160 GLU A O 1
ATOM 1143 N N . GLY A 1 161 ? 10.078 0.391 -11.637 1.00 97.62 161 GLY A N 1
ATOM 1144 C CA . GLY A 1 161 ? 8.713 0.555 -11.146 1.00 97.62 161 GLY A CA 1
ATOM 1145 C C . GLY A 1 161 ? 8.676 0.651 -9.621 1.00 97.62 161 GLY A C 1
ATOM 1146 O O . GLY A 1 161 ? 9.688 0.480 -8.940 1.00 97.62 161 GLY A O 1
ATOM 1147 N N . LEU A 1 162 ? 7.501 0.923 -9.064 1.00 97.19 162 LEU A N 1
ATOM 1148 C CA . LEU A 1 162 ? 7.307 1.060 -7.623 1.00 97.19 162 LEU A CA 1
ATOM 1149 C C . LEU A 1 162 ? 6.123 0.215 -7.156 1.00 97.19 162 LEU A C 1
ATOM 1151 O O . LEU A 1 162 ? 5.014 0.332 -7.668 1.00 97.19 162 LEU A O 1
ATOM 1155 N N . VAL A 1 163 ? 6.347 -0.562 -6.101 1.00 97.56 163 VAL A N 1
ATOM 1156 C CA . VAL A 1 163 ? 5.302 -1.210 -5.310 1.00 97.56 163 VAL A CA 1
ATOM 1157 C C . VAL A 1 163 ? 5.282 -0.549 -3.935 1.00 97.56 163 VAL A C 1
ATOM 1159 O O . VAL A 1 163 ? 6.194 -0.719 -3.125 1.00 97.56 163 VAL A O 1
ATOM 1162 N N . GLN A 1 164 ? 4.257 0.255 -3.670 1.00 97.00 164 GLN A N 1
ATOM 1163 C CA . GLN A 1 164 ? 4.034 0.860 -2.360 1.00 97.00 164 GLN A CA 1
ATOM 1164 C C . GLN A 1 164 ? 3.095 -0.036 -1.561 1.00 97.00 164 GLN A C 1
ATOM 1166 O O . GLN A 1 164 ? 2.025 -0.386 -2.047 1.00 97.00 164 GLN A O 1
ATOM 1171 N N . VAL A 1 165 ? 3.471 -0.377 -0.330 1.00 97.38 165 VAL A N 1
ATOM 1172 C CA . VAL A 1 165 ? 2.651 -1.182 0.588 1.00 97.38 165 VAL A CA 1
ATOM 1173 C C . VAL A 1 165 ? 2.565 -0.515 1.953 1.00 97.38 165 VAL A C 1
ATOM 1175 O O . VAL A 1 165 ? 3.479 0.213 2.353 1.00 97.38 165 VAL A O 1
ATOM 1178 N N . GLY A 1 166 ? 1.487 -0.766 2.691 1.00 97.06 166 GLY A N 1
ATOM 1179 C CA . GLY A 1 166 ? 1.353 -0.255 4.051 1.00 97.06 166 GLY A CA 1
ATOM 1180 C C . GLY A 1 166 ? 0.198 -0.852 4.834 1.00 97.06 166 GLY A C 1
ATOM 1181 O O . GLY A 1 166 ? -0.731 -1.433 4.273 1.00 97.06 166 GLY A O 1
ATOM 1182 N N . VAL A 1 167 ? 0.294 -0.711 6.151 1.00 97.56 167 VAL A N 1
ATOM 1183 C CA . VAL A 1 167 ? -0.644 -1.228 7.143 1.00 97.56 167 VAL A CA 1
ATOM 1184 C C . VAL A 1 167 ? -0.810 -0.228 8.281 1.00 97.56 167 VAL A C 1
ATOM 1186 O O . VAL A 1 167 ? 0.136 0.460 8.673 1.00 97.56 167 VAL A O 1
ATOM 1189 N N . THR A 1 168 ? -2.011 -0.163 8.843 1.00 96.69 168 THR A N 1
ATOM 1190 C CA . THR A 1 168 ? -2.299 0.661 10.018 1.00 96.69 168 THR A CA 1
ATOM 1191 C C . THR A 1 168 ? -2.539 -0.185 11.262 1.00 96.69 168 THR A C 1
ATOM 1193 O O . THR A 1 168 ? -2.839 -1.377 11.188 1.00 96.69 168 THR A O 1
ATOM 1196 N N . ALA A 1 169 ? -2.440 0.437 12.435 1.00 95.44 169 ALA A N 1
ATOM 1197 C CA . ALA A 1 169 ? -2.835 -0.207 13.683 1.00 95.44 169 ALA A CA 1
ATOM 1198 C C . ALA A 1 169 ? -4.367 -0.432 13.751 1.00 95.44 169 ALA A C 1
ATOM 1200 O O . ALA A 1 169 ? -5.127 0.256 13.057 1.00 95.44 169 ALA A O 1
ATOM 1201 N N . PRO A 1 170 ? -4.844 -1.373 14.589 1.00 95.50 170 PRO A N 1
ATOM 1202 C CA . PRO A 1 170 ? -6.270 -1.546 14.867 1.00 95.50 170 PRO A CA 1
ATOM 1203 C C . PRO A 1 170 ? -6.934 -0.252 15.357 1.00 95.50 170 PRO A C 1
ATOM 1205 O O . PRO A 1 170 ? -6.336 0.517 16.107 1.00 95.50 170 PRO A O 1
ATOM 1208 N N . GLY A 1 171 ? -8.185 -0.021 14.953 1.00 94.06 171 GLY A N 1
ATOM 1209 C CA . GLY A 1 171 ? -8.946 1.187 15.295 1.00 94.06 171 GLY A CA 1
ATOM 1210 C C . GLY A 1 171 ? -8.584 2.449 14.502 1.00 94.06 171 GLY A C 1
ATOM 1211 O O . GLY A 1 171 ? -9.207 3.484 14.729 1.00 94.06 171 GLY A O 1
ATOM 1212 N N . TYR A 1 172 ? -7.640 2.375 13.557 1.00 94.56 172 TYR A N 1
ATOM 1213 C CA . TYR A 1 172 ? -7.204 3.509 12.733 1.00 94.56 172 TYR A CA 1
ATOM 1214 C C . TYR A 1 172 ? -8.365 4.260 12.070 1.00 94.56 172 TYR A C 1
ATOM 1216 O O . TYR A 1 172 ? -8.427 5.485 12.145 1.00 94.56 172 TYR A O 1
ATOM 1224 N N . VAL A 1 173 ? -9.330 3.541 11.487 1.00 94.62 173 VAL A N 1
ATOM 1225 C CA . VAL A 1 173 ? -10.484 4.159 10.803 1.00 94.62 173 VAL A CA 1
ATOM 1226 C C . VAL A 1 173 ? -11.367 5.011 11.718 1.00 94.62 173 VAL A C 1
ATOM 1228 O O . VAL A 1 173 ? -12.074 5.892 11.236 1.00 94.62 173 VAL A O 1
ATOM 1231 N N . ASP A 1 174 ? -11.342 4.754 13.028 1.00 93.56 174 ASP A N 1
ATOM 1232 C CA . ASP A 1 174 ? -12.130 5.485 14.021 1.00 93.56 174 ASP A CA 1
ATOM 1233 C C . ASP A 1 174 ? -11.302 6.591 14.712 1.00 93.56 174 ASP A C 1
ATOM 1235 O O . ASP A 1 174 ? -11.851 7.369 15.496 1.00 93.56 174 ASP A O 1
ATOM 1239 N N . ALA A 1 175 ? -9.998 6.691 14.424 1.00 89.94 175 ALA A N 1
ATOM 1240 C CA . ALA A 1 175 ? -9.096 7.627 15.089 1.00 89.94 175 ALA A CA 1
ATOM 1241 C C . ALA A 1 175 ? -9.246 9.079 14.599 1.00 89.94 175 ALA A C 1
ATOM 1243 O O . ALA A 1 175 ? -8.877 10.010 15.311 1.00 89.94 175 ALA A O 1
ATOM 1244 N N . GLY A 1 176 ? -9.790 9.298 13.398 1.00 89.31 176 GLY A N 1
ATOM 1245 C CA . GLY A 1 176 ? -9.969 10.634 12.830 1.00 89.31 176 GLY A CA 1
ATOM 1246 C C . GLY A 1 176 ? -11.022 10.669 11.727 1.00 89.31 176 GLY A C 1
ATOM 1247 O O . GLY A 1 176 ? -11.269 9.665 11.065 1.00 89.31 176 GLY A O 1
ATOM 1248 N N . GLU A 1 177 ? -11.636 11.837 11.514 1.00 88.94 177 GLU A N 1
ATOM 1249 C CA . GLU A 1 177 ? -12.691 12.030 10.501 1.00 88.94 177 GLU A CA 1
ATOM 1250 C C . GLU A 1 177 ? -12.228 11.657 9.085 1.00 88.94 177 GLU A C 1
ATOM 1252 O O . GLU A 1 177 ? -12.997 11.076 8.325 1.00 88.94 177 GLU A O 1
ATOM 1257 N N . TYR A 1 178 ? -10.955 11.918 8.782 1.00 91.19 178 TYR A N 1
ATOM 1258 C CA . TYR A 1 178 ? -10.341 11.693 7.473 1.00 91.19 178 TYR A CA 1
ATOM 1259 C C . TYR A 1 178 ? -9.378 10.500 7.459 1.00 91.19 178 TYR A C 1
ATOM 1261 O O . TYR A 1 178 ? -8.574 10.385 6.546 1.00 91.19 178 TYR A O 1
ATOM 1269 N N . ALA A 1 179 ? -9.412 9.612 8.462 1.00 92.19 179 ALA A N 1
ATOM 1270 C CA . ALA A 1 179 ? -8.445 8.513 8.560 1.00 92.19 179 ALA A CA 1
ATOM 1271 C C . ALA A 1 179 ? -8.477 7.608 7.315 1.00 92.19 179 ALA A C 1
ATOM 1273 O O . ALA A 1 179 ? -7.456 7.403 6.666 1.00 92.19 179 ALA A O 1
ATOM 1274 N N . VAL A 1 180 ? -9.669 7.130 6.940 1.00 93.00 180 VAL A N 1
ATOM 1275 C CA . VAL A 1 180 ? -9.858 6.285 5.749 1.00 93.00 180 VAL A CA 1
ATOM 1276 C C . VAL A 1 180 ? -9.472 7.030 4.474 1.00 93.00 180 VAL A C 1
ATOM 1278 O O . VAL A 1 180 ? -8.774 6.470 3.638 1.00 93.00 180 VAL A O 1
ATOM 1281 N N . GLU A 1 181 ? -9.912 8.282 4.331 1.00 93.06 181 GLU A N 1
ATOM 1282 C CA . GLU A 1 181 ? -9.640 9.107 3.149 1.00 93.06 181 GLU A CA 1
ATOM 1283 C C . GLU A 1 181 ? -8.140 9.344 2.963 1.00 93.06 181 GLU A C 1
ATOM 1285 O O . GLU A 1 181 ? -7.607 9.050 1.899 1.00 93.06 181 GLU A O 1
ATOM 1290 N N . ASN A 1 182 ? -7.442 9.770 4.017 1.00 92.62 182 ASN A N 1
ATOM 1291 C CA . ASN A 1 182 ? -5.996 9.977 3.984 1.00 92.62 182 ASN A CA 1
ATOM 1292 C C . ASN A 1 182 ? -5.264 8.695 3.576 1.00 92.62 182 ASN A C 1
ATOM 1294 O O . ASN A 1 182 ? -4.397 8.737 2.709 1.00 92.62 182 ASN A O 1
ATOM 1298 N N . PHE A 1 183 ? -5.650 7.550 4.153 1.00 94.69 183 PHE A N 1
ATOM 1299 C CA . PHE A 1 183 ? -5.022 6.280 3.812 1.00 94.69 183 PHE A CA 1
ATOM 1300 C C . PHE A 1 183 ? -5.225 5.922 2.340 1.00 94.69 183 PHE A C 1
ATOM 1302 O O . PHE A 1 183 ? -4.259 5.620 1.655 1.00 94.69 183 PHE A O 1
ATOM 1309 N N . ILE A 1 184 ? -6.452 5.965 1.816 1.00 95.12 184 ILE A N 1
ATOM 1310 C CA . ILE A 1 184 ? -6.678 5.571 0.418 1.00 95.12 184 ILE A CA 1
ATOM 1311 C C . ILE A 1 184 ? -6.052 6.565 -0.575 1.00 95.12 184 ILE A C 1
ATOM 1313 O O . ILE A 1 184 ? -5.579 6.142 -1.632 1.00 95.12 184 ILE A O 1
ATOM 1317 N N . VAL A 1 185 ? -6.000 7.860 -0.234 1.00 93.81 185 VAL A N 1
ATOM 1318 C CA . VAL A 1 185 ? -5.335 8.901 -1.037 1.00 93.81 185 VAL A CA 1
ATOM 1319 C C . VAL A 1 185 ? -3.837 8.643 -1.128 1.00 93.81 185 VAL A C 1
ATOM 1321 O O . VAL A 1 185 ? -3.280 8.713 -2.224 1.00 93.81 185 VAL A O 1
ATOM 1324 N N . ASP A 1 186 ? -3.197 8.234 -0.029 1.00 92.88 186 ASP A N 1
ATOM 1325 C CA . ASP A 1 186 ? -1.774 7.866 -0.018 1.00 92.88 186 ASP A CA 1
ATOM 1326 C C . ASP A 1 186 ? -1.446 6.685 -0.955 1.00 92.88 186 ASP A C 1
ATOM 1328 O O . ASP A 1 186 ? -0.295 6.535 -1.376 1.00 92.88 186 ASP A O 1
ATOM 1332 N N . PHE A 1 187 ? -2.444 5.867 -1.313 1.00 93.81 187 PHE A N 1
ATOM 1333 C CA . PHE A 1 187 ? -2.328 4.763 -2.273 1.00 93.81 187 PHE A CA 1
ATOM 1334 C C . PHE A 1 187 ? -2.914 5.087 -3.658 1.00 93.81 187 PHE A C 1
ATOM 1336 O O . PHE A 1 187 ? -2.971 4.211 -4.511 1.00 93.81 187 PHE A O 1
ATOM 1343 N N . GLY A 1 188 ? -3.307 6.331 -3.940 1.00 90.00 188 GLY A N 1
ATOM 1344 C CA . GLY A 1 188 ? -3.723 6.759 -5.283 1.00 90.00 188 GLY A CA 1
ATOM 1345 C C . GLY A 1 188 ? -5.232 6.762 -5.546 1.00 90.00 188 GLY A C 1
ATOM 1346 O O . GLY A 1 188 ? -5.642 7.011 -6.680 1.00 90.00 188 GLY A O 1
ATOM 1347 N N . CYS A 1 189 ? -6.074 6.540 -4.531 1.00 91.00 189 CYS A N 1
ATOM 1348 C CA . CYS A 1 189 ? -7.482 6.936 -4.610 1.00 91.00 189 CYS A CA 1
ATOM 1349 C C . CYS A 1 189 ? -7.587 8.453 -4.407 1.00 91.00 189 CYS A C 1
ATOM 1351 O O . CYS A 1 189 ? -7.641 8.887 -3.266 1.00 91.00 189 CYS A O 1
ATOM 1353 N N . ASP A 1 190 ? -7.675 9.257 -5.472 1.00 85.31 190 ASP A N 1
ATOM 1354 C CA . ASP A 1 190 ? -7.812 10.725 -5.343 1.00 85.31 190 ASP A CA 1
ATOM 1355 C C . ASP A 1 190 ? -8.929 11.142 -4.369 1.00 85.31 190 ASP A C 1
ATOM 1357 O O . ASP A 1 190 ? -8.772 12.099 -3.617 1.00 85.31 190 ASP A O 1
ATOM 1361 N N . LEU A 1 191 ? -10.053 10.416 -4.398 1.00 81.44 191 LEU A N 1
ATOM 1362 C CA . LEU A 1 191 ? -11.170 10.510 -3.459 1.00 81.44 191 LEU A CA 1
ATOM 1363 C C . LEU A 1 191 ? -11.830 9.125 -3.311 1.00 81.44 191 LEU A C 1
ATOM 1365 O O . LEU A 1 191 ? -11.762 8.321 -4.251 1.00 81.44 191 LEU A O 1
ATOM 1369 N N . PRO A 1 192 ? -12.525 8.832 -2.193 1.00 79.56 192 PRO A N 1
ATOM 1370 C CA . PRO A 1 192 ? -13.223 7.558 -2.005 1.00 79.56 192 PRO A CA 1
ATOM 1371 C C . PRO A 1 192 ? -14.191 7.208 -3.144 1.00 79.56 192 PRO A C 1
ATOM 1373 O O . PRO A 1 192 ? -14.268 6.055 -3.564 1.00 79.56 192 PRO A O 1
ATOM 1376 N N . GLU A 1 193 ? -14.906 8.196 -3.684 1.00 84.94 193 GLU A N 1
ATOM 1377 C CA . GLU A 1 193 ? -15.845 8.033 -4.800 1.00 84.94 193 GLU A CA 1
ATOM 1378 C C . GLU A 1 193 ? -15.184 7.733 -6.151 1.00 84.94 193 GLU A C 1
ATOM 1380 O O . GLU A 1 193 ? -15.871 7.302 -7.079 1.00 84.94 193 GLU A O 1
ATOM 1385 N N . HIS A 1 194 ? -13.876 7.960 -6.281 1.00 88.44 194 HIS A N 1
ATOM 1386 C CA . HIS A 1 194 ? -13.119 7.626 -7.489 1.00 88.44 194 HIS A CA 1
ATOM 1387 C C . HIS A 1 194 ? -12.615 6.180 -7.475 1.00 88.44 194 HIS A C 1
ATOM 1389 O O . HIS A 1 194 ? -12.140 5.684 -8.498 1.00 88.44 194 HIS A O 1
ATOM 1395 N N . CYS A 1 195 ? -12.766 5.484 -6.347 1.00 95.00 195 CYS A N 1
ATOM 1396 C CA . CYS A 1 195 ? -12.419 4.082 -6.214 1.00 95.00 195 CYS A CA 1
ATOM 1397 C C . CYS A 1 195 ? -13.643 3.184 -6.373 1.00 95.00 195 CYS A C 1
ATOM 1399 O O . CYS A 1 195 ? -14.768 3.512 -5.994 1.00 95.00 195 CYS A O 1
ATOM 1401 N N . THR A 1 196 ? -13.423 2.030 -6.998 1.00 96.75 196 THR A N 1
ATOM 1402 C CA . THR A 1 196 ? -14.478 1.047 -7.239 1.00 96.75 196 THR A CA 1
ATOM 1403 C C . THR A 1 196 ? -14.432 -0.017 -6.162 1.00 96.75 196 THR A C 1
ATOM 1405 O O . THR A 1 196 ? -13.387 -0.609 -5.904 1.00 96.75 196 THR A O 1
ATOM 1408 N N . GLU A 1 197 ? -15.580 -0.303 -5.563 1.00 96.31 197 GLU A N 1
ATOM 1409 C CA . GLU A 1 197 ? -15.710 -1.439 -4.660 1.00 96.31 197 GLU A CA 1
ATOM 1410 C C . GLU A 1 197 ? -15.705 -2.747 -5.431 1.00 96.31 197 GLU A C 1
ATOM 1412 O O . GLU A 1 197 ? -16.498 -2.947 -6.355 1.00 96.31 197 GLU A O 1
ATOM 1417 N N . GLN A 1 198 ? -14.831 -3.655 -5.015 1.00 97.44 198 GLN A N 1
ATOM 1418 C CA . GLN A 1 198 ? -14.751 -4.998 -5.566 1.00 97.44 198 GLN A CA 1
ATOM 1419 C C . GLN A 1 198 ? -14.837 -6.032 -4.453 1.00 97.44 198 GLN A C 1
ATOM 1421 O O . GLN A 1 198 ? -14.365 -5.820 -3.338 1.00 97.44 198 GLN A O 1
ATOM 1426 N N . THR A 1 199 ? -15.473 -7.161 -4.754 1.00 97.50 199 THR A N 1
ATOM 1427 C CA . THR A 1 199 ? -15.544 -8.291 -3.830 1.00 97.50 199 THR A CA 1
ATOM 1428 C C . THR A 1 199 ? -14.315 -9.167 -4.005 1.00 97.50 199 THR A C 1
ATOM 1430 O O . THR A 1 199 ? -14.034 -9.613 -5.117 1.00 97.50 199 THR A O 1
ATOM 1433 N N . VAL A 1 200 ? -13.627 -9.467 -2.907 1.00 95.00 200 VAL A N 1
ATOM 1434 C CA . VAL A 1 200 ? -12.499 -10.397 -2.901 1.00 95.00 200 VAL A CA 1
ATOM 1435 C C . VAL A 1 200 ? -13.017 -11.816 -3.186 1.00 95.00 200 VAL A C 1
ATOM 1437 O O . VAL A 1 200 ? -13.917 -12.304 -2.482 1.00 95.00 200 VAL A O 1
ATOM 1440 N N . PRO A 1 201 ? -12.492 -12.503 -4.220 1.00 93.19 201 PRO A N 1
ATOM 1441 C CA . PRO A 1 201 ? -12.925 -13.849 -4.568 1.00 93.19 201 PRO A CA 1
ATOM 1442 C C . PRO A 1 201 ? -12.790 -14.829 -3.396 1.00 93.19 201 PRO A C 1
ATOM 1444 O O . PRO A 1 201 ? -11.733 -14.971 -2.794 1.00 93.19 201 PRO A O 1
ATOM 1447 N N . GLY A 1 202 ? -13.875 -15.540 -3.082 1.00 93.12 202 GLY A N 1
ATOM 1448 C CA . GLY A 1 202 ? -13.882 -16.604 -2.071 1.00 93.12 202 GLY A CA 1
ATOM 1449 C C . GLY A 1 202 ? -14.100 -16.158 -0.621 1.00 93.12 202 GLY A C 1
ATOM 1450 O O . GLY A 1 202 ? -14.498 -16.997 0.184 1.00 93.12 202 GLY A O 1
ATOM 1451 N N . THR A 1 203 ? -13.928 -14.874 -0.287 1.00 93.50 203 THR A N 1
ATOM 1452 C CA . THR A 1 203 ? -14.140 -14.367 1.086 1.00 93.50 203 THR A CA 1
ATOM 1453 C C . THR A 1 203 ? -15.456 -13.602 1.238 1.00 93.50 203 THR A C 1
ATOM 1455 O O . THR A 1 203 ? -16.073 -13.636 2.300 1.00 93.50 203 THR A O 1
ATOM 1458 N N . GLY A 1 204 ? -15.925 -12.945 0.169 1.00 93.31 204 GLY A N 1
ATOM 1459 C CA . GLY A 1 204 ? -17.091 -12.053 0.226 1.00 93.31 204 GLY A CA 1
ATOM 1460 C C . GLY A 1 204 ? -16.790 -10.688 0.857 1.00 93.31 204 GLY A C 1
ATOM 1461 O O . GLY A 1 204 ? -17.698 -9.872 1.015 1.00 93.31 204 GLY A O 1
ATOM 1462 N N . GLU A 1 205 ? -15.530 -10.433 1.204 1.00 94.38 205 GLU A N 1
ATOM 1463 C CA . GLU A 1 205 ? -15.059 -9.151 1.719 1.00 94.38 205 GLU A CA 1
ATOM 1464 C C . GLU A 1 205 ? -14.969 -8.125 0.588 1.00 94.38 205 GLU A C 1
ATOM 1466 O O . GLU A 1 205 ? -14.929 -8.478 -0.591 1.00 94.38 205 GLU A O 1
ATOM 1471 N N . THR A 1 206 ? -15.000 -6.840 0.934 1.00 97.00 206 THR A N 1
ATOM 1472 C CA . THR A 1 206 ? -14.972 -5.747 -0.046 1.00 97.00 206 THR A CA 1
ATOM 1473 C C . THR A 1 206 ? -13.685 -4.955 0.095 1.00 97.00 206 THR A C 1
ATOM 1475 O O . THR A 1 206 ? -13.304 -4.590 1.203 1.00 97.00 206 THR A O 1
ATOM 1478 N N . VAL A 1 207 ? -13.059 -4.661 -1.038 1.00 97.38 207 VAL A N 1
ATOM 1479 C CA . VAL A 1 207 ? -11.884 -3.794 -1.158 1.00 97.38 207 VAL A CA 1
ATOM 1480 C C . VAL A 1 207 ? -12.212 -2.593 -2.038 1.00 97.38 207 VAL A C 1
ATOM 1482 O O . VAL A 1 207 ? -13.118 -2.652 -2.874 1.00 97.38 207 VAL A O 1
ATOM 1485 N N . LEU A 1 208 ? -11.473 -1.505 -1.850 1.00 97.38 208 LEU A N 1
ATOM 1486 C CA . LEU A 1 208 ? -11.496 -0.334 -2.720 1.00 97.38 208 LEU A CA 1
ATOM 1487 C C . LEU A 1 208 ? -10.372 -0.466 -3.742 1.00 97.38 208 LEU A C 1
ATOM 1489 O O . LEU A 1 208 ? -9.229 -0.701 -3.361 1.00 97.38 208 LEU A O 1
ATOM 1493 N N . VAL A 1 209 ? -10.698 -0.316 -5.024 1.00 97.81 209 VAL A N 1
ATOM 1494 C CA . VAL A 1 209 ? -9.733 -0.406 -6.123 1.00 97.81 209 VAL A CA 1
ATOM 1495 C C . VAL A 1 209 ? -9.652 0.931 -6.847 1.00 97.81 209 VAL A C 1
ATOM 1497 O O . VAL A 1 209 ? -10.652 1.388 -7.412 1.00 97.81 209 VAL A O 1
ATOM 1500 N N . ALA A 1 210 ? -8.468 1.541 -6.840 1.00 97.31 210 ALA A N 1
ATOM 1501 C CA . ALA A 1 210 ? -8.175 2.722 -7.640 1.00 97.31 210 ALA A CA 1
ATOM 1502 C C . ALA A 1 210 ? -7.933 2.314 -9.100 1.00 97.31 210 ALA A C 1
ATOM 1504 O O . ALA A 1 210 ? -7.197 1.349 -9.346 1.00 97.31 210 ALA A O 1
ATOM 1505 N N . PRO A 1 211 ? -8.545 3.009 -10.075 1.00 96.56 211 PRO A N 1
ATOM 1506 C CA . PRO A 1 211 ? -8.282 2.750 -11.483 1.00 96.56 211 PRO A CA 1
ATOM 1507 C C . PRO A 1 211 ? -6.854 3.181 -11.869 1.00 96.56 211 PRO A C 1
ATOM 1509 O O . PRO A 1 211 ? -6.230 3.963 -11.147 1.00 96.56 211 PRO A O 1
ATOM 1512 N N . PRO A 1 212 ? -6.352 2.735 -13.033 1.00 96.88 212 PRO A N 1
ATOM 1513 C CA . PRO A 1 212 ? -5.102 3.247 -13.581 1.00 96.88 212 PRO A CA 1
ATOM 1514 C C . PRO A 1 212 ? -5.124 4.776 -13.725 1.00 96.88 212 PRO A C 1
ATOM 1516 O O . PRO A 1 212 ? -6.103 5.343 -14.222 1.00 96.88 212 PRO A O 1
ATOM 1519 N N . ASN A 1 213 ? -4.024 5.431 -13.350 1.00 96.69 213 ASN A N 1
ATOM 1520 C CA . ASN A 1 213 ? -3.793 6.858 -13.557 1.00 96.69 213 ASN A CA 1
ATOM 1521 C C . ASN A 1 213 ? -2.431 7.067 -14.255 1.00 96.69 213 ASN A C 1
ATOM 1523 O O . ASN A 1 213 ? -1.392 7.076 -13.585 1.00 96.69 213 ASN A O 1
ATOM 1527 N N . PRO A 1 214 ? -2.416 7.257 -15.590 1.00 96.12 214 PRO A N 1
ATOM 1528 C CA . PRO A 1 214 ? -1.179 7.364 -16.360 1.00 96.12 214 PRO A CA 1
ATOM 1529 C C . PRO A 1 214 ? -0.372 8.629 -16.044 1.00 96.12 214 PRO A C 1
ATOM 1531 O O . PRO A 1 214 ? 0.844 8.609 -16.201 1.00 96.12 214 PRO A O 1
ATOM 1534 N N . ASP A 1 215 ? -1.005 9.704 -15.563 1.00 95.56 215 ASP A N 1
ATOM 1535 C CA . ASP A 1 215 ? -0.293 10.934 -15.186 1.00 95.56 215 ASP A CA 1
ATOM 1536 C C . ASP A 1 215 ? 0.563 10.725 -13.926 1.00 95.56 215 ASP A C 1
ATOM 1538 O O . ASP A 1 215 ? 1.577 11.397 -13.736 1.00 95.56 215 ASP A O 1
ATOM 1542 N N . MET A 1 216 ? 0.166 9.771 -13.078 1.00 95.25 216 MET A N 1
ATOM 1543 C CA . MET A 1 216 ? 0.899 9.371 -11.876 1.00 95.25 216 MET A CA 1
ATOM 1544 C C . MET A 1 216 ? 1.704 8.086 -12.062 1.00 95.25 216 MET A C 1
ATOM 1546 O O . MET A 1 216 ? 2.258 7.599 -11.081 1.00 95.25 216 MET A O 1
ATOM 1550 N N . HIS A 1 217 ? 1.744 7.512 -13.272 1.00 97.56 217 HIS A N 1
ATOM 1551 C CA . HIS A 1 217 ? 2.323 6.187 -13.518 1.00 97.56 217 HIS A CA 1
ATOM 1552 C C . HIS A 1 217 ? 1.679 5.055 -12.694 1.00 97.56 217 HIS A C 1
ATOM 1554 O O . HIS A 1 217 ? 2.268 3.990 -12.531 1.00 97.56 217 HIS A O 1
ATOM 1560 N N . LEU A 1 218 ? 0.469 5.274 -12.165 1.00 97.56 218 LEU A N 1
ATOM 1561 C CA . LEU A 1 218 ? -0.268 4.305 -11.358 1.00 97.56 218 LEU A CA 1
ATOM 1562 C C . LEU A 1 218 ? -0.966 3.302 -12.280 1.00 97.56 218 LEU A C 1
ATOM 1564 O O . LEU A 1 218 ? -1.825 3.678 -13.080 1.00 97.56 218 LEU A O 1
ATOM 1568 N N . GLN A 1 219 ? -0.647 2.024 -12.120 1.00 97.88 219 GLN A N 1
ATOM 1569 C CA . GLN A 1 219 ? -1.319 0.929 -12.813 1.00 97.88 219 GLN A CA 1
ATOM 1570 C C . GLN A 1 219 ? -2.637 0.579 -12.117 1.00 97.88 219 GLN A C 1
ATOM 1572 O O . GLN A 1 219 ? -3.673 0.483 -12.767 1.00 97.88 219 GLN A O 1
ATOM 1577 N N . PHE A 1 220 ? -2.620 0.441 -10.792 1.00 98.06 220 PHE A N 1
ATOM 1578 C CA . PHE A 1 220 ? -3.806 0.326 -9.939 1.00 98.06 220 PHE A CA 1
ATOM 1579 C C . PHE A 1 220 ? -3.394 0.432 -8.467 1.00 98.06 220 PHE A C 1
ATOM 1581 O O . PHE A 1 220 ? -2.213 0.330 -8.124 1.00 98.06 220 PHE A O 1
ATOM 1588 N N . ALA A 1 221 ? -4.381 0.562 -7.584 1.00 98.12 221 ALA A N 1
ATOM 1589 C CA . ALA A 1 221 ? -4.183 0.369 -6.153 1.00 98.12 221 ALA A CA 1
ATOM 1590 C C . ALA A 1 221 ? -5.350 -0.372 -5.516 1.00 98.12 221 ALA A C 1
ATOM 1592 O O . ALA A 1 221 ? -6.471 -0.334 -6.023 1.00 98.12 221 ALA A O 1
ATOM 1593 N N . VAL A 1 222 ? -5.085 -1.035 -4.396 1.00 98.19 222 VAL A N 1
ATOM 1594 C CA . VAL A 1 222 ? -6.080 -1.743 -3.595 1.00 98.19 222 VAL A CA 1
ATOM 1595 C C . VAL A 1 222 ? -5.939 -1.306 -2.144 1.00 98.19 222 VAL A C 1
ATOM 1597 O O . VAL A 1 222 ? -4.844 -1.322 -1.589 1.00 98.19 222 VAL A O 1
ATOM 1600 N N . SER A 1 223 ? -7.052 -0.943 -1.513 1.00 98.00 223 SER A N 1
ATOM 1601 C CA . SER A 1 223 ? -7.135 -0.676 -0.076 1.00 98.00 223 SER A CA 1
ATOM 1602 C C . SER A 1 223 ? -8.223 -1.528 0.570 1.00 98.00 223 SER A C 1
ATOM 1604 O O . SER A 1 223 ? -9.321 -1.681 0.028 1.00 98.00 223 SER A O 1
ATOM 1606 N N . TYR A 1 224 ? -7.929 -2.067 1.747 1.00 97.81 224 TYR A N 1
ATOM 1607 C CA . TYR A 1 224 ? -8.811 -2.959 2.489 1.00 97.81 224 TYR A CA 1
ATOM 1608 C C . TYR A 1 224 ? -8.978 -2.481 3.934 1.00 97.81 224 TYR A C 1
ATOM 1610 O O . TYR A 1 224 ? -7.991 -2.362 4.654 1.00 97.81 224 TYR A O 1
ATOM 1618 N N . GLU A 1 225 ? -10.220 -2.220 4.359 1.00 97.38 225 GLU A N 1
ATOM 1619 C CA . GLU A 1 225 ? -10.576 -2.004 5.771 1.00 97.38 225 GLU A CA 1
ATOM 1620 C C . GLU A 1 225 ? -10.889 -3.355 6.422 1.00 97.38 225 GLU A C 1
ATOM 1622 O O . GLU A 1 225 ? -11.803 -4.068 6.002 1.00 97.38 225 GLU A O 1
ATOM 1627 N N . ARG A 1 226 ? -10.159 -3.681 7.487 1.00 97.56 226 ARG A N 1
ATOM 1628 C CA . ARG A 1 226 ? -10.344 -4.906 8.265 1.00 97.56 226 ARG A CA 1
ATOM 1629 C C . ARG A 1 226 ? -11.420 -4.748 9.330 1.00 97.56 226 ARG A C 1
ATOM 1631 O O . ARG A 1 226 ? -11.796 -3.652 9.737 1.00 97.56 226 ARG A O 1
ATOM 1638 N N . ALA A 1 227 ? -11.879 -5.883 9.854 1.00 96.38 227 ALA A N 1
ATOM 1639 C CA . ALA A 1 227 ? -12.912 -5.927 10.889 1.00 96.38 227 ALA A CA 1
ATOM 1640 C C . ALA A 1 227 ? -12.521 -5.223 12.205 1.00 96.38 227 ALA A C 1
ATOM 1642 O O . ALA A 1 227 ? -13.404 -4.794 12.950 1.00 96.38 227 ALA A O 1
ATOM 1643 N N . ASP A 1 228 ? -11.225 -5.109 12.499 1.00 95.31 228 ASP A N 1
ATOM 1644 C CA . ASP A 1 228 ? -10.691 -4.405 13.671 1.00 95.31 228 ASP A CA 1
ATOM 1645 C C . ASP A 1 228 ? -10.467 -2.901 13.430 1.00 95.31 228 ASP A C 1
ATOM 1647 O O . ASP A 1 228 ? -9.966 -2.201 14.310 1.00 95.31 228 ASP A O 1
ATOM 1651 N N . GLY A 1 229 ? -10.837 -2.394 12.251 1.00 96.06 229 GLY A N 1
ATOM 1652 C CA . GLY A 1 229 ? -10.656 -0.998 11.875 1.00 96.06 229 GLY A CA 1
ATOM 1653 C C . GLY A 1 229 ? -9.218 -0.622 11.514 1.00 96.06 229 GLY A C 1
ATOM 1654 O O . GLY A 1 229 ? -8.919 0.568 11.442 1.00 96.06 229 GLY A O 1
ATOM 1655 N N . SER A 1 230 ? -8.322 -1.593 11.316 1.00 97.12 230 SER A N 1
ATOM 1656 C CA . SER A 1 230 ? -7.064 -1.355 10.601 1.00 97.12 230 SER A CA 1
ATOM 1657 C C . SER A 1 230 ? -7.286 -1.332 9.085 1.00 97.12 230 SER A C 1
ATOM 1659 O O . SER A 1 230 ? -8.307 -1.807 8.579 1.00 97.12 230 SER A O 1
ATOM 1661 N N . MET A 1 231 ? -6.328 -0.772 8.353 1.00 97.62 231 MET A N 1
ATOM 1662 C CA . MET A 1 231 ? -6.306 -0.744 6.897 1.00 97.62 231 MET A CA 1
ATOM 1663 C C . MET A 1 231 ? -5.015 -1.353 6.357 1.00 97.62 231 MET A C 1
ATOM 1665 O O . MET A 1 231 ? -3.962 -1.241 6.985 1.00 97.62 231 MET A O 1
ATOM 1669 N N . VAL A 1 232 ? -5.101 -1.976 5.181 1.00 98.19 232 VAL A N 1
ATOM 1670 C CA . VAL A 1 232 ? -3.949 -2.445 4.396 1.00 98.19 232 VAL A CA 1
ATOM 1671 C C . VAL A 1 232 ? -4.081 -1.945 2.968 1.00 98.19 232 VAL A C 1
ATOM 1673 O O . VAL A 1 232 ? -5.177 -1.948 2.406 1.00 98.19 232 VAL A O 1
ATOM 1676 N N . GLY A 1 233 ? -2.969 -1.499 2.392 1.00 97.88 233 GLY A N 1
ATOM 1677 C CA . GLY A 1 233 ? -2.921 -0.898 1.069 1.00 97.88 233 GLY A CA 1
ATOM 1678 C C . GLY A 1 233 ? -1.759 -1.425 0.241 1.00 97.88 233 GLY A C 1
ATOM 1679 O O . GLY A 1 233 ? -0.680 -1.704 0.772 1.00 97.88 233 GLY A O 1
ATOM 1680 N N . VAL A 1 234 ? -1.985 -1.529 -1.066 1.00 98.31 234 VAL A N 1
ATOM 1681 C CA . VAL A 1 234 ? -0.944 -1.699 -2.081 1.00 98.31 234 VAL A CA 1
ATOM 1682 C C . VAL A 1 234 ? -1.237 -0.787 -3.269 1.00 98.31 234 VAL A C 1
ATOM 1684 O O . VAL A 1 234 ? -2.379 -0.700 -3.713 1.00 98.31 234 VAL A O 1
ATOM 1687 N N . ALA A 1 235 ? -0.214 -0.115 -3.788 1.00 98.00 235 ALA A N 1
ATOM 1688 C CA . ALA A 1 235 ? -0.277 0.671 -5.014 1.00 98.00 235 ALA A CA 1
ATOM 1689 C C . ALA A 1 235 ? 0.881 0.276 -5.928 1.00 98.00 235 ALA A C 1
ATOM 1691 O O . ALA A 1 235 ? 2.026 0.158 -5.482 1.00 98.00 235 ALA A O 1
ATOM 1692 N N . VAL A 1 236 ? 0.561 0.050 -7.199 1.00 98.25 236 VAL A N 1
ATOM 1693 C CA . VAL A 1 236 ? 1.494 -0.445 -8.209 1.00 98.25 236 VAL A CA 1
ATOM 1694 C C . VAL A 1 236 ? 1.708 0.639 -9.251 1.00 98.25 236 VAL A C 1
ATOM 1696 O O . VAL A 1 236 ? 0.755 1.090 -9.887 1.00 98.25 236 VAL A O 1
ATOM 1699 N N . TYR A 1 237 ? 2.961 1.036 -9.436 1.00 98.00 237 TYR A N 1
ATOM 1700 C CA . TYR A 1 237 ? 3.376 2.057 -10.384 1.00 98.00 237 TYR A CA 1
ATOM 1701 C C . TYR A 1 237 ? 4.409 1.491 -11.354 1.00 98.00 237 TYR A C 1
ATOM 1703 O O . TYR A 1 237 ? 5.322 0.776 -10.940 1.00 98.00 237 TYR A O 1
ATOM 1711 N N . ASP A 1 238 ? 4.328 1.871 -12.627 1.00 98.31 238 ASP A N 1
ATOM 1712 C CA . ASP A 1 238 ? 5.349 1.499 -13.617 1.00 98.31 238 ASP A CA 1
ATOM 1713 C C . ASP A 1 238 ? 6.608 2.383 -13.554 1.00 98.31 238 ASP A C 1
ATOM 1715 O O . ASP A 1 238 ? 7.611 2.063 -14.184 1.00 98.31 238 ASP A O 1
ATOM 1719 N N . LEU A 1 239 ? 6.594 3.453 -12.748 1.00 97.75 239 LEU A N 1
ATOM 1720 C CA . LEU A 1 239 ? 7.728 4.350 -12.541 1.00 97.75 239 LEU A CA 1
ATOM 1721 C C . LEU A 1 239 ? 7.940 4.672 -11.060 1.00 97.75 239 LEU A C 1
ATOM 1723 O O . LEU A 1 239 ? 7.082 5.256 -10.396 1.00 97.75 239 LEU A O 1
ATOM 1727 N N . PHE A 1 240 ? 9.152 4.427 -10.571 1.00 96.06 240 PHE A N 1
ATOM 172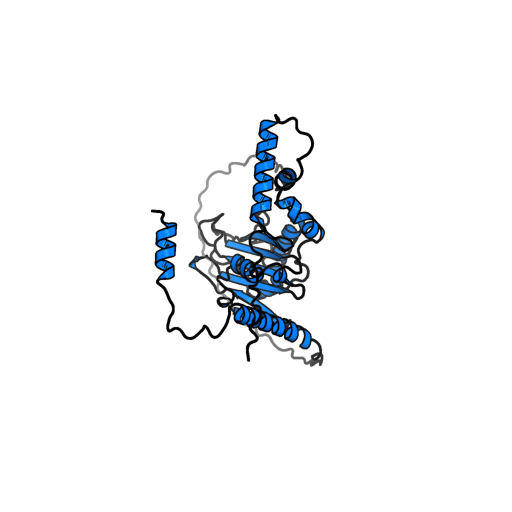8 C CA . PHE A 1 240 ? 9.642 4.968 -9.315 1.00 96.06 240 PHE A CA 1
ATOM 1729 C C . PHE A 1 240 ? 10.390 6.282 -9.562 1.00 96.06 240 PHE A C 1
ATOM 1731 O O . PHE A 1 240 ? 11.619 6.320 -9.615 1.00 96.06 240 PHE A O 1
ATOM 1738 N N . GLY A 1 241 ? 9.648 7.388 -9.657 1.00 94.50 241 GLY A N 1
ATOM 1739 C CA . GLY A 1 241 ? 10.195 8.697 -10.054 1.00 94.50 241 GLY A CA 1
ATOM 1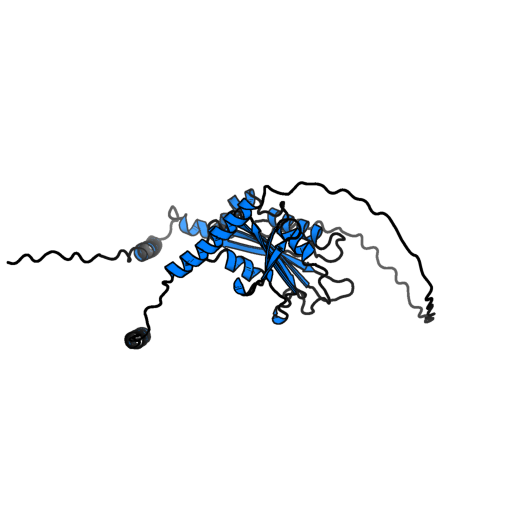740 C C . GLY A 1 241 ? 11.321 9.256 -9.169 1.00 94.50 241 GLY A C 1
ATOM 1741 O O . GLY A 1 241 ? 12.047 10.153 -9.592 1.00 94.50 241 GLY A O 1
ATOM 1742 N N . ASN A 1 242 ? 11.494 8.732 -7.951 1.00 91.69 242 ASN A N 1
ATOM 1743 C CA . ASN A 1 242 ? 12.607 9.109 -7.075 1.00 91.69 242 ASN A CA 1
ATOM 1744 C C . ASN A 1 242 ? 13.930 8.429 -7.457 1.00 91.69 242 ASN A C 1
ATOM 1746 O O . ASN A 1 242 ? 14.992 8.978 -7.164 1.00 91.69 242 ASN A O 1
ATOM 1750 N N . ASN A 1 243 ? 13.869 7.255 -8.086 1.00 92.81 243 ASN A N 1
ATOM 1751 C CA . ASN A 1 243 ? 15.037 6.432 -8.385 1.00 92.81 243 ASN A CA 1
ATOM 1752 C C . ASN A 1 243 ? 15.330 6.338 -9.886 1.00 92.81 243 ASN A C 1
ATOM 1754 O O . ASN A 1 243 ? 16.491 6.215 -10.276 1.00 92.81 243 ASN A O 1
ATOM 1758 N N . SER A 1 244 ? 14.298 6.427 -10.726 1.00 95.62 244 SER A N 1
ATOM 1759 C CA . SER A 1 244 ? 14.414 6.338 -12.176 1.00 95.62 244 SER A CA 1
ATOM 1760 C C . SER A 1 244 ? 13.604 7.426 -12.879 1.00 95.62 244 SER A C 1
ATOM 1762 O O . SER A 1 244 ? 12.660 7.993 -12.332 1.00 95.62 244 SER A O 1
ATOM 1764 N N . LEU A 1 245 ? 14.000 7.726 -14.117 1.00 96.94 245 LEU A N 1
ATOM 1765 C CA . LEU A 1 245 ? 13.260 8.585 -15.050 1.00 96.94 245 LEU A CA 1
ATOM 1766 C C . LEU A 1 245 ? 12.577 7.779 -16.164 1.00 96.94 245 LEU A C 1
ATOM 1768 O O . LEU A 1 245 ? 11.865 8.358 -16.983 1.00 96.94 245 LEU A O 1
ATOM 1772 N N . ALA A 1 246 ? 12.845 6.474 -16.237 1.00 97.88 246 ALA A N 1
ATOM 1773 C CA . ALA A 1 246 ? 12.291 5.576 -17.236 1.00 97.88 246 ALA A CA 1
ATOM 1774 C C . ALA A 1 246 ? 11.346 4.584 -16.545 1.00 97.88 246 ALA A C 1
ATOM 1776 O O . ALA A 1 246 ? 11.775 3.932 -15.586 1.00 97.88 246 ALA A O 1
ATOM 1777 N N . PRO A 1 247 ? 10.081 4.472 -16.993 1.00 98.06 247 PRO A N 1
ATOM 1778 C CA . PRO A 1 247 ? 9.197 3.438 -16.482 1.00 98.06 247 PRO A CA 1
ATOM 1779 C C . PRO A 1 247 ? 9.703 2.064 -16.932 1.00 98.06 247 PRO A C 1
ATOM 1781 O O . PRO A 1 247 ? 10.360 1.953 -17.974 1.00 98.06 247 PRO A O 1
ATOM 1784 N N . VAL A 1 248 ? 9.376 1.028 -16.167 1.00 98.31 248 VAL A N 1
ATOM 1785 C CA . VAL A 1 248 ? 9.457 -0.352 -16.660 1.00 98.31 248 VAL A CA 1
ATOM 1786 C C . VAL A 1 248 ? 8.323 -0.614 -17.648 1.00 98.31 248 VAL A C 1
ATOM 1788 O O . VAL A 1 248 ? 7.290 0.059 -17.621 1.00 98.31 248 VAL A O 1
ATOM 1791 N N . SER A 1 249 ? 8.508 -1.582 -18.541 1.00 97.12 249 SER A N 1
ATOM 1792 C CA . SER A 1 249 ? 7.471 -1.940 -19.511 1.00 97.12 249 SER A CA 1
ATOM 1793 C C . SER A 1 249 ? 6.214 -2.517 -18.854 1.00 97.12 249 SER A C 1
ATOM 1795 O O . SER A 1 249 ? 5.109 -2.248 -19.330 1.00 97.12 249 SER A O 1
ATOM 1797 N N . GLU A 1 250 ? 6.375 -3.269 -17.762 1.00 94.25 250 GLU A N 1
ATOM 1798 C CA . GLU A 1 250 ? 5.287 -3.881 -17.006 1.00 94.25 250 GLU A CA 1
ATOM 1799 C C . GLU A 1 250 ? 5.706 -4.174 -15.556 1.00 94.25 250 GLU A C 1
ATOM 1801 O O . GLU A 1 250 ? 6.864 -4.480 -15.260 1.00 94.25 250 GLU A O 1
ATOM 1806 N N . VAL A 1 251 ? 4.733 -4.103 -14.646 1.00 96.69 251 VAL A N 1
ATOM 1807 C CA . VAL A 1 251 ? 4.826 -4.682 -13.305 1.00 96.69 251 VAL A CA 1
ATOM 1808 C C . VAL A 1 251 ? 3.848 -5.849 -13.272 1.00 96.69 251 VAL A C 1
ATOM 1810 O O . VAL A 1 251 ? 2.639 -5.626 -13.290 1.00 96.69 251 VAL A O 1
ATOM 1813 N N . GLU A 1 252 ? 4.355 -7.083 -13.257 1.00 96.88 252 GLU A N 1
ATOM 1814 C CA . GLU A 1 252 ? 3.572 -8.325 -13.422 1.00 96.88 252 GLU A CA 1
ATOM 1815 C C . GLU A 1 252 ? 2.730 -8.697 -12.178 1.00 96.88 252 GLU A C 1
ATOM 1817 O O . GLU A 1 252 ? 2.552 -9.866 -11.841 1.00 96.88 252 GLU A O 1
ATOM 1822 N N . ILE A 1 253 ? 2.200 -7.699 -11.468 1.00 98.19 253 ILE A N 1
ATOM 1823 C CA . ILE A 1 253 ? 1.335 -7.885 -10.304 1.00 98.19 253 ILE A CA 1
ATOM 1824 C C . ILE A 1 253 ? -0.120 -7.816 -10.755 1.00 98.19 253 ILE A C 1
ATOM 1826 O O . ILE A 1 253 ? -0.601 -6.801 -11.259 1.00 98.19 253 ILE A O 1
ATOM 1830 N N . THR A 1 254 ? -0.847 -8.901 -10.524 1.00 98.12 254 THR A N 1
ATOM 1831 C CA . THR A 1 254 ? -2.280 -8.997 -10.824 1.00 98.12 254 THR A CA 1
ATOM 1832 C C . THR A 1 254 ? -3.149 -8.435 -9.695 1.00 98.12 254 THR A C 1
ATOM 1834 O O . THR A 1 254 ? -2.730 -8.357 -8.536 1.00 98.12 254 THR A O 1
ATOM 1837 N N . LEU A 1 255 ? -4.407 -8.098 -10.006 1.00 97.75 255 LEU A N 1
ATOM 1838 C CA . LEU A 1 255 ? -5.385 -7.715 -8.980 1.00 97.75 255 LEU A CA 1
ATOM 1839 C C . LEU A 1 255 ? -5.650 -8.856 -7.990 1.00 97.75 255 LEU A C 1
ATOM 1841 O O . LEU A 1 255 ? -5.816 -8.601 -6.801 1.00 97.75 255 LEU A O 1
ATOM 1845 N N . GLU A 1 256 ? -5.656 -10.110 -8.445 1.00 98.06 256 GLU A N 1
ATOM 1846 C CA . GLU A 1 256 ? -5.822 -11.274 -7.576 1.00 98.06 256 GLU A CA 1
ATOM 1847 C C . GLU A 1 256 ? -4.689 -11.396 -6.550 1.00 98.06 256 GLU A C 1
ATOM 1849 O O . GLU A 1 256 ? -4.964 -11.648 -5.376 1.00 98.06 256 GLU A O 1
ATOM 1854 N N . GLN A 1 257 ? -3.436 -11.169 -6.959 1.00 98.31 257 GLN A N 1
ATOM 1855 C CA . GLN A 1 257 ? -2.304 -11.117 -6.026 1.00 98.31 257 GLN A CA 1
ATOM 1856 C C . GLN A 1 257 ? -2.432 -9.938 -5.062 1.00 98.31 257 GLN A C 1
ATOM 1858 O O . GLN A 1 257 ? -2.209 -10.099 -3.866 1.00 98.31 257 GLN A O 1
ATOM 1863 N N . ALA A 1 258 ? -2.840 -8.763 -5.547 1.00 98.38 258 ALA A N 1
ATOM 1864 C CA . ALA A 1 258 ? -3.059 -7.603 -4.687 1.00 98.38 258 ALA A CA 1
ATOM 1865 C C . ALA A 1 258 ? -4.167 -7.853 -3.649 1.00 98.38 258 ALA A C 1
ATOM 1867 O O . ALA A 1 258 ? -4.018 -7.466 -2.492 1.00 98.38 258 ALA A O 1
ATOM 1868 N N . PHE A 1 259 ? -5.247 -8.547 -4.025 1.00 98.50 259 PHE A N 1
ATOM 1869 C CA . PHE A 1 259 ? -6.296 -8.973 -3.096 1.00 98.50 259 PHE A CA 1
ATOM 1870 C C . PHE A 1 259 ? -5.766 -9.961 -2.057 1.00 98.50 259 PHE A C 1
ATOM 1872 O O . PHE A 1 259 ? -6.061 -9.798 -0.872 1.00 98.50 259 PHE A O 1
ATOM 1879 N N . ALA A 1 260 ? -4.973 -10.949 -2.480 1.00 98.25 260 ALA A N 1
ATOM 1880 C CA . ALA A 1 260 ? -4.344 -11.903 -1.570 1.00 98.25 260 ALA A CA 1
ATOM 1881 C C . ALA A 1 260 ? -3.425 -11.196 -0.559 1.00 98.25 260 ALA A C 1
ATOM 1883 O O . ALA A 1 260 ? -3.545 -11.448 0.636 1.00 98.25 260 ALA A O 1
ATOM 1884 N N . PHE A 1 261 ? -2.611 -10.241 -1.018 1.00 98.38 261 PHE A N 1
ATOM 1885 C CA . PHE A 1 261 ? -1.739 -9.441 -0.162 1.00 98.38 261 PHE A CA 1
ATOM 1886 C C . PHE A 1 261 ? -2.529 -8.617 0.863 1.00 98.38 261 PHE A C 1
ATOM 1888 O O . PHE A 1 261 ? -2.301 -8.746 2.060 1.00 98.38 261 PHE A O 1
ATOM 1895 N N . VAL A 1 262 ? -3.492 -7.783 0.442 1.00 98.19 262 VAL A N 1
ATOM 1896 C CA . VAL A 1 262 ? -4.175 -6.885 1.401 1.00 98.19 262 VAL A CA 1
ATOM 1897 C C . VAL A 1 262 ? -5.018 -7.648 2.429 1.00 98.19 262 VAL A C 1
ATOM 1899 O O . VAL A 1 262 ? -5.207 -7.172 3.554 1.00 98.19 262 VAL A O 1
ATOM 1902 N N . THR A 1 263 ? -5.492 -8.845 2.071 1.00 98.00 263 THR A N 1
ATOM 1903 C CA . THR A 1 263 ? -6.259 -9.732 2.961 1.00 98.00 263 THR A CA 1
ATOM 1904 C C . THR A 1 263 ? -5.393 -10.705 3.768 1.00 98.00 263 THR A C 1
ATOM 1906 O O . THR A 1 263 ? -5.937 -11.492 4.544 1.00 98.00 263 THR A O 1
ATOM 1909 N N . ASP A 1 264 ? -4.064 -10.629 3.658 1.00 98.12 264 ASP A N 1
ATOM 1910 C CA . ASP A 1 264 ? -3.142 -11.487 4.399 1.00 98.12 264 ASP A CA 1
ATOM 1911 C C . ASP A 1 264 ? -3.249 -11.248 5.915 1.00 98.12 264 ASP A C 1
ATOM 1913 O O . ASP A 1 264 ? -2.973 -10.157 6.417 1.00 98.12 264 ASP A O 1
ATOM 1917 N N . ALA A 1 265 ? -3.654 -12.272 6.666 1.00 97.19 265 ALA A N 1
ATOM 1918 C CA . ALA A 1 265 ? -3.924 -12.155 8.098 1.00 97.19 265 ALA A CA 1
ATOM 1919 C C . ALA A 1 265 ? -2.682 -11.822 8.946 1.00 97.19 265 ALA A C 1
ATOM 1921 O O . ALA A 1 265 ? -2.837 -11.312 10.062 1.00 97.19 265 ALA A O 1
ATOM 1922 N N . ASP A 1 266 ? -1.479 -12.090 8.436 1.00 97.38 266 ASP A N 1
ATOM 1923 C CA . ASP A 1 266 ? -0.236 -11.846 9.158 1.00 97.38 266 ASP A CA 1
ATOM 1924 C C . ASP A 1 266 ? 0.209 -10.384 9.052 1.00 97.38 266 ASP A C 1
ATOM 1926 O O . ASP A 1 266 ? 0.844 -9.889 9.985 1.00 97.38 266 ASP A O 1
ATOM 1930 N N . LEU A 1 267 ? -0.198 -9.650 8.005 1.00 97.44 267 LEU A N 1
ATOM 1931 C CA . LEU A 1 267 ? 0.110 -8.223 7.846 1.00 97.44 267 LEU A CA 1
ATOM 1932 C C . LEU A 1 267 ? -0.536 -7.379 8.941 1.00 97.44 267 LEU A C 1
ATOM 1934 O O . LEU A 1 267 ? -1.718 -7.057 8.883 1.00 97.44 267 LEU A O 1
ATOM 1938 N N . ARG A 1 268 ? 0.235 -6.958 9.934 1.00 97.19 268 ARG A N 1
ATOM 1939 C CA . ARG A 1 268 ? -0.216 -6.059 11.001 1.00 97.19 268 ARG A CA 1
ATOM 1940 C C . ARG A 1 268 ? 0.952 -5.234 11.502 1.00 97.19 268 ARG A C 1
ATOM 1942 O O . ARG A 1 268 ? 2.097 -5.667 11.408 1.00 97.19 268 ARG A O 1
ATOM 1949 N N . VAL A 1 269 ? 0.656 -4.070 12.071 1.00 95.38 269 VAL A N 1
ATOM 1950 C CA . VAL A 1 269 ? 1.667 -3.326 12.827 1.00 95.38 269 VAL A CA 1
ATOM 1951 C C . VAL A 1 269 ? 2.090 -4.176 14.022 1.00 95.38 269 VAL A C 1
ATOM 1953 O O . VAL A 1 269 ? 1.235 -4.709 14.739 1.00 95.38 269 VAL A O 1
ATOM 1956 N N . ASP A 1 270 ? 3.398 -4.320 14.217 1.00 95.12 270 ASP A N 1
ATOM 1957 C CA . ASP A 1 270 ? 3.942 -5.019 15.372 1.00 95.12 270 ASP A CA 1
ATOM 1958 C C . ASP A 1 270 ? 3.450 -4.334 16.663 1.00 95.12 270 ASP A C 1
ATOM 1960 O O . ASP A 1 270 ? 3.523 -3.107 16.776 1.00 95.12 270 ASP A O 1
ATOM 1964 N N . PRO A 1 271 ? 2.895 -5.083 17.631 1.00 92.06 271 PRO A N 1
ATOM 1965 C CA . PRO A 1 271 ? 2.274 -4.492 18.811 1.00 92.06 271 PRO A CA 1
ATOM 1966 C C . PRO A 1 271 ? 3.265 -3.738 19.707 1.00 92.06 271 PRO A C 1
ATOM 1968 O O . PRO A 1 271 ? 2.871 -2.743 20.320 1.00 92.06 271 PRO A O 1
ATOM 1971 N N . ASP A 1 272 ? 4.527 -4.171 19.773 1.00 90.38 272 ASP A N 1
ATOM 1972 C CA . ASP A 1 272 ? 5.551 -3.490 20.569 1.00 90.38 272 ASP A CA 1
ATOM 1973 C C . ASP A 1 272 ? 5.933 -2.162 19.898 1.00 90.38 272 ASP A C 1
ATOM 1975 O O . ASP A 1 272 ? 6.095 -1.134 20.564 1.00 90.38 272 ASP A O 1
ATOM 1979 N N . GLU A 1 273 ? 5.980 -2.149 18.564 1.00 89.06 273 GLU A N 1
ATOM 1980 C CA . GLU A 1 273 ? 6.208 -0.931 17.786 1.00 89.06 273 GLU A CA 1
ATOM 1981 C C . GLU A 1 273 ? 4.996 0.011 17.813 1.00 89.06 273 GLU A C 1
ATOM 1983 O O . GLU A 1 273 ? 5.168 1.226 17.895 1.00 89.06 273 GLU A O 1
ATOM 1988 N N . ALA A 1 274 ? 3.768 -0.513 17.815 1.00 88.19 274 ALA A N 1
ATOM 1989 C CA . ALA A 1 274 ? 2.549 0.286 17.937 1.00 88.19 274 ALA A CA 1
ATOM 1990 C C . ALA A 1 274 ? 2.457 1.001 19.295 1.00 88.19 274 ALA A C 1
ATOM 1992 O O . ALA A 1 274 ? 1.985 2.135 19.360 1.00 88.19 274 ALA A O 1
ATOM 1993 N N . ALA A 1 275 ? 2.924 0.358 20.371 1.00 85.44 275 ALA A N 1
ATOM 1994 C CA . ALA A 1 275 ? 2.909 0.926 21.716 1.00 85.44 275 ALA A CA 1
ATOM 1995 C C . ALA A 1 275 ? 3.983 2.008 21.934 1.00 85.44 275 ALA A C 1
ATOM 1997 O O . ALA A 1 275 ? 3.757 2.930 22.714 1.00 85.44 275 ALA A O 1
ATOM 1998 N N . GLY A 1 276 ? 5.144 1.898 21.274 1.00 75.31 276 GLY A N 1
ATOM 1999 C CA . GLY A 1 276 ? 6.279 2.819 21.456 1.00 75.31 276 GLY A CA 1
ATOM 2000 C C . GLY A 1 276 ? 6.520 3.810 20.311 1.00 75.31 276 GLY A C 1
ATOM 2001 O O . GLY A 1 276 ? 7.306 4.745 20.456 1.00 75.31 276 GLY A O 1
ATOM 2002 N N . GLY A 1 277 ? 5.878 3.613 19.159 1.00 63.75 277 GLY A N 1
ATOM 2003 C CA . GLY A 1 277 ? 6.252 4.278 17.911 1.00 63.75 277 GLY A CA 1
ATOM 2004 C C . GLY A 1 277 ? 5.971 5.778 17.863 1.00 63.75 277 GLY A C 1
ATOM 2005 O O . GLY A 1 277 ? 6.625 6.491 17.104 1.00 63.75 277 GLY A O 1
ATOM 2006 N N . TYR A 1 278 ? 5.051 6.273 18.692 1.00 64.81 278 TYR A N 1
ATOM 2007 C CA . TYR A 1 278 ? 4.711 7.696 18.718 1.00 64.81 278 TYR A CA 1
ATOM 2008 C C . TYR A 1 278 ? 5.790 8.536 19.418 1.00 64.81 278 TYR A C 1
ATOM 2010 O O . TYR A 1 278 ? 6.264 9.530 18.865 1.00 64.81 278 TYR A O 1
ATOM 2018 N N . ASP A 1 279 ? 6.259 8.075 20.579 1.00 66.00 279 ASP A N 1
ATOM 2019 C CA . ASP A 1 279 ? 7.319 8.744 21.343 1.00 66.00 279 ASP A CA 1
ATOM 2020 C C . ASP A 1 279 ? 8.664 8.707 20.602 1.00 66.00 279 ASP A C 1
ATOM 2022 O O . ASP A 1 279 ? 9.462 9.642 20.682 1.00 66.00 279 ASP A O 1
ATOM 2026 N N . ALA A 1 280 ? 8.910 7.641 19.833 1.00 63.84 280 ALA A N 1
ATOM 2027 C CA . ALA A 1 280 ? 10.125 7.495 19.038 1.00 63.84 280 ALA A CA 1
ATOM 2028 C C . ALA A 1 280 ? 10.158 8.428 17.815 1.00 63.84 280 ALA A C 1
ATOM 2030 O O . ALA A 1 280 ? 11.228 8.920 17.459 1.00 63.84 280 ALA A O 1
ATOM 2031 N N . PHE A 1 281 ? 9.010 8.683 17.174 1.00 63.34 281 PHE A N 1
ATOM 2032 C CA . PHE A 1 281 ? 8.951 9.491 15.951 1.00 63.34 281 PHE A CA 1
ATOM 2033 C C . PHE A 1 281 ? 9.083 10.995 16.217 1.00 63.34 281 PHE A C 1
ATOM 2035 O O . PHE A 1 281 ? 9.734 11.697 15.448 1.00 63.34 281 PHE A O 1
ATOM 2042 N N . LEU A 1 282 ? 8.514 11.492 17.320 1.00 64.06 282 LEU A N 1
ATOM 2043 C CA . LEU A 1 282 ? 8.655 12.901 17.710 1.00 64.06 282 LEU A CA 1
ATOM 2044 C C . LEU A 1 282 ? 10.048 13.226 18.273 1.00 64.06 282 LEU A C 1
ATOM 2046 O O . LEU A 1 282 ? 10.413 14.394 18.393 1.00 64.06 282 LEU A O 1
ATOM 2050 N N . GLY A 1 283 ? 10.850 12.200 18.562 1.00 61.03 283 GLY A N 1
ATOM 2051 C CA . GLY A 1 283 ? 12.161 12.340 19.169 1.00 61.03 283 GLY A CA 1
ATOM 2052 C C . GLY A 1 283 ? 12.082 12.814 20.629 1.00 61.03 283 GLY A C 1
ATOM 2053 O O . GLY A 1 283 ? 11.140 13.492 21.047 1.00 61.03 283 GLY A O 1
ATOM 2054 N N . PRO A 1 284 ? 13.101 12.501 21.445 1.00 56.78 284 PRO A N 1
ATOM 2055 C CA . PRO A 1 284 ? 13.148 12.958 22.832 1.00 56.78 284 PRO A CA 1
ATOM 2056 C C . PRO A 1 284 ? 13.256 14.489 22.953 1.00 56.78 284 PRO A C 1
ATOM 2058 O O . PRO A 1 284 ? 12.954 15.033 24.009 1.00 56.78 284 PRO A O 1
ATOM 2061 N N . GLU A 1 285 ? 13.666 15.200 21.896 1.00 58.47 285 GLU A N 1
ATOM 2062 C CA . GLU A 1 285 ? 13.783 16.664 21.919 1.00 58.47 285 GLU A CA 1
ATOM 2063 C C . GLU A 1 285 ? 12.419 17.371 21.883 1.00 58.47 285 GLU A C 1
ATOM 2065 O O . GLU A 1 285 ? 12.244 18.350 22.604 1.00 58.47 285 GLU A O 1
ATOM 2070 N N . ALA A 1 286 ? 11.419 16.845 21.163 1.00 53.78 286 ALA A N 1
ATOM 2071 C CA . ALA A 1 286 ? 10.089 17.465 21.120 1.00 53.78 286 ALA A CA 1
ATOM 2072 C C . ALA A 1 286 ? 9.307 17.299 22.435 1.00 53.78 286 ALA A C 1
ATOM 2074 O O . ALA A 1 286 ? 8.465 18.129 22.768 1.00 53.78 286 ALA A O 1
ATOM 2075 N N . THR A 1 287 ? 9.592 16.248 23.211 1.00 52.62 287 THR A N 1
ATOM 2076 C CA . THR A 1 287 ? 8.962 16.029 24.526 1.00 52.62 287 THR A CA 1
ATOM 2077 C C . THR A 1 287 ? 9.728 16.709 25.668 1.00 52.62 287 THR A C 1
ATOM 2079 O O . THR A 1 287 ? 9.125 17.086 26.676 1.00 52.62 287 THR A O 1
ATOM 2082 N N . ALA A 1 288 ? 11.040 16.935 25.517 1.00 54.47 288 ALA A N 1
ATOM 2083 C CA . ALA A 1 288 ? 11.865 17.610 26.520 1.00 54.47 288 ALA A CA 1
ATOM 2084 C C . ALA A 1 288 ? 11.604 19.124 26.620 1.00 54.47 288 ALA A C 1
ATOM 2086 O O . ALA A 1 288 ? 11.734 19.680 27.714 1.00 54.47 288 ALA A O 1
ATOM 2087 N N . GLU A 1 289 ? 11.181 19.791 25.541 1.00 51.06 289 GLU A N 1
ATOM 2088 C CA . GLU A 1 289 ? 10.864 21.230 25.573 1.00 51.06 289 GLU A CA 1
ATOM 2089 C C . GLU A 1 289 ? 9.623 21.571 26.421 1.00 51.06 289 GLU A C 1
ATOM 2091 O O . GLU A 1 289 ? 9.498 22.702 26.885 1.00 51.06 289 GLU A O 1
ATOM 2096 N N . CYS A 1 290 ? 8.770 20.591 26.746 1.00 46.00 290 CYS A N 1
ATOM 2097 C CA . CYS A 1 290 ? 7.694 20.760 27.732 1.00 46.00 290 CYS A CA 1
ATOM 2098 C C . CYS A 1 290 ? 8.044 20.221 29.133 1.00 46.00 290 CYS A C 1
ATOM 2100 O O . CYS A 1 290 ? 7.335 20.517 30.093 1.00 46.00 290 CYS A O 1
ATOM 2102 N N . ALA A 1 291 ? 9.123 19.442 29.279 1.00 48.56 291 ALA A N 1
ATOM 2103 C CA . ALA A 1 291 ? 9.462 18.750 30.528 1.00 48.56 291 ALA A CA 1
ATOM 2104 C C . ALA A 1 291 ? 10.614 19.390 31.329 1.00 48.56 291 ALA A C 1
ATOM 2106 O O . ALA A 1 291 ? 10.836 19.009 32.480 1.00 48.56 291 ALA A O 1
ATOM 2107 N N . VAL A 1 292 ? 11.331 20.378 30.781 1.00 46.56 292 VAL A N 1
ATOM 2108 C CA . VAL A 1 292 ? 12.417 21.082 31.491 1.00 46.56 292 VAL A CA 1
ATOM 2109 C C . VAL A 1 292 ? 11.979 22.492 31.907 1.00 46.56 292 VAL A C 1
ATOM 2111 O O . VAL A 1 292 ? 12.481 23.500 31.426 1.00 46.56 292 VAL A O 1
ATOM 2114 N N . SER A 1 293 ? 11.063 22.564 32.876 1.00 48.38 293 SER A N 1
ATOM 2115 C CA . SER A 1 293 ? 10.890 23.739 33.747 1.00 48.38 293 SER A CA 1
ATOM 2116 C C . SER A 1 293 ? 11.303 23.384 35.180 1.00 48.38 293 SER A C 1
ATOM 2118 O O . SER A 1 293 ? 10.515 23.418 36.128 1.00 48.38 293 SER A O 1
ATOM 2120 N N . GLY A 1 294 ? 12.554 22.970 35.342 1.00 50.22 294 GLY A N 1
ATOM 2121 C CA . GLY A 1 294 ? 13.117 22.657 36.645 1.00 50.22 294 GLY A CA 1
ATOM 2122 C C . GLY A 1 294 ? 14.619 22.491 36.538 1.00 50.22 294 GLY A C 1
ATOM 2123 O O . GLY A 1 294 ? 15.089 21.434 36.147 1.00 50.22 294 GLY A O 1
ATOM 2124 N N . GLU A 1 295 ? 15.354 23.531 36.931 1.00 48.31 295 GLU A N 1
ATOM 2125 C CA . GLU A 1 295 ? 16.798 23.481 37.203 1.00 48.31 295 GLU A CA 1
ATOM 2126 C C . GLU A 1 295 ? 17.747 23.741 36.015 1.00 48.31 295 GLU A C 1
ATOM 2128 O O . GLU A 1 295 ? 18.726 23.034 35.796 1.00 48.31 295 GLU A O 1
ATOM 2133 N N . THR A 1 296 ? 17.556 24.859 35.310 1.00 47.09 296 THR A N 1
ATOM 2134 C CA . THR A 1 296 ? 18.678 25.534 34.633 1.00 47.09 296 THR A CA 1
ATOM 2135 C C . THR A 1 296 ? 18.826 26.961 35.134 1.00 47.09 296 THR A C 1
ATOM 2137 O O . THR A 1 296 ? 17.860 27.715 35.197 1.00 47.09 296 THR A O 1
ATOM 2140 N N . THR A 1 297 ? 20.058 27.346 35.477 1.00 49.84 297 THR A N 1
ATOM 2141 C CA . THR A 1 297 ? 20.471 28.707 35.850 1.00 49.84 297 THR A CA 1
ATOM 2142 C C . THR A 1 297 ? 20.440 29.648 34.641 1.00 49.84 297 THR A C 1
ATOM 2144 O O . THR A 1 297 ? 21.469 30.194 34.237 1.00 49.84 297 THR A O 1
ATOM 2147 N N . ALA A 1 298 ? 19.273 29.818 34.027 1.00 52.25 298 ALA A N 1
ATOM 2148 C CA . ALA A 1 298 ? 19.024 30.929 33.130 1.00 52.25 298 ALA A CA 1
ATOM 2149 C C . ALA A 1 298 ? 18.903 32.206 33.974 1.00 52.25 298 ALA A C 1
ATOM 2151 O O . ALA A 1 298 ? 18.396 32.201 35.097 1.00 52.25 298 ALA A O 1
ATOM 2152 N N . THR A 1 299 ? 19.421 33.319 33.463 1.00 58.91 299 THR A N 1
ATOM 2153 C CA . THR A 1 299 ? 19.234 34.626 34.099 1.00 58.91 299 THR A CA 1
ATOM 2154 C C . THR A 1 299 ? 17.742 34.913 34.240 1.00 58.91 299 THR A C 1
ATOM 2156 O O . THR A 1 299 ? 17.001 34.678 33.289 1.00 58.91 299 THR A O 1
ATOM 2159 N N . ALA A 1 300 ? 17.326 35.467 35.384 1.00 58.41 300 ALA A N 1
ATOM 2160 C CA . ALA A 1 300 ? 15.925 35.708 35.763 1.00 58.41 300 ALA A CA 1
ATOM 2161 C C . ALA A 1 300 ? 15.057 36.422 34.699 1.00 58.41 300 ALA A C 1
ATOM 2163 O O . ALA A 1 300 ? 13.836 36.342 34.740 1.00 58.41 300 ALA A O 1
ATOM 2164 N N . ASP A 1 301 ? 15.682 37.096 33.735 1.00 56.72 301 ASP A N 1
ATOM 2165 C CA . ASP A 1 301 ? 15.026 37.818 32.642 1.00 56.72 301 ASP A CA 1
ATOM 2166 C C . ASP A 1 301 ? 14.582 36.910 31.471 1.00 56.72 301 ASP A C 1
ATOM 2168 O O . ASP A 1 301 ? 13.654 37.238 30.736 1.00 56.72 301 ASP A O 1
ATOM 2172 N N . ALA A 1 302 ? 15.227 35.751 31.291 1.00 55.97 302 ALA A N 1
ATOM 2173 C CA . ALA A 1 302 ? 14.832 34.752 30.292 1.00 55.97 302 ALA A CA 1
ATOM 2174 C C . ALA A 1 302 ? 13.679 33.875 30.805 1.00 55.97 302 ALA A C 1
ATOM 2176 O O . ALA A 1 302 ? 12.756 33.568 30.056 1.00 55.97 302 ALA A O 1
ATOM 2177 N N . ASP A 1 303 ? 13.704 33.562 32.102 1.00 57.00 303 ASP A N 1
ATOM 2178 C CA . ASP A 1 303 ? 12.681 32.766 32.787 1.00 57.00 303 ASP A CA 1
ATOM 2179 C C . ASP A 1 303 ? 11.326 33.499 32.825 1.00 57.00 303 ASP A C 1
ATOM 2181 O O . ASP A 1 303 ? 10.272 32.903 32.619 1.00 57.00 303 ASP A O 1
ATOM 2185 N N . ALA A 1 304 ? 11.350 34.830 32.980 1.00 68.75 304 ALA A N 1
ATOM 2186 C CA . ALA A 1 304 ? 10.146 35.660 32.938 1.00 68.75 304 ALA A CA 1
ATOM 2187 C C . ALA A 1 304 ? 9.474 35.674 31.551 1.00 68.75 304 ALA A C 1
ATOM 2189 O O . ALA A 1 304 ? 8.252 35.589 31.466 1.00 68.75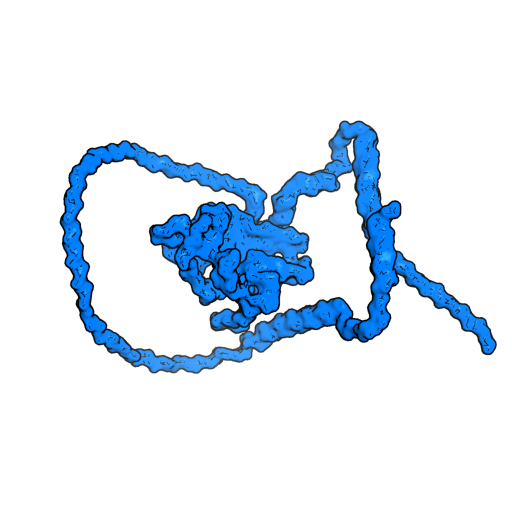 304 ALA A O 1
ATOM 2190 N N . LYS A 1 305 ? 10.259 35.728 30.465 1.00 67.44 305 LYS A N 1
ATOM 2191 C CA . LYS A 1 305 ? 9.723 35.748 29.091 1.00 67.44 305 LYS A CA 1
ATOM 2192 C C . LYS A 1 305 ? 9.173 34.399 28.642 1.00 67.44 305 LYS A C 1
ATOM 2194 O O . LYS A 1 305 ? 8.180 34.361 27.925 1.00 67.44 305 LYS A O 1
ATOM 2199 N N . LEU A 1 306 ? 9.808 33.306 29.060 1.00 56.06 306 LEU A N 1
ATOM 2200 C CA . LEU A 1 306 ? 9.316 31.952 28.795 1.00 56.06 306 LEU A CA 1
ATOM 2201 C C . LEU A 1 306 ? 8.015 31.675 29.551 1.00 56.06 306 LEU A C 1
ATOM 2203 O O . LEU A 1 306 ? 7.078 31.130 28.978 1.00 56.06 306 LEU A O 1
ATOM 2207 N N . ARG A 1 307 ? 7.916 32.132 30.802 1.00 69.94 307 ARG A N 1
ATOM 2208 C CA . ARG A 1 307 ? 6.689 32.004 31.589 1.00 69.94 307 ARG A CA 1
ATOM 2209 C C . ARG A 1 307 ? 5.525 32.816 31.003 1.00 69.94 307 ARG A C 1
ATOM 2211 O O . ARG A 1 307 ? 4.414 32.303 30.947 1.00 69.94 307 ARG A O 1
ATOM 2218 N N . GLU A 1 308 ? 5.786 34.031 30.518 1.00 68.62 308 GLU A N 1
ATOM 2219 C CA . GLU A 1 308 ? 4.777 34.871 29.846 1.00 68.62 308 GLU A CA 1
ATOM 2220 C C . GLU A 1 308 ? 4.290 34.253 28.520 1.00 68.62 308 GLU A C 1
ATOM 2222 O O . GLU A 1 308 ? 3.106 34.333 28.201 1.00 68.62 308 GLU A O 1
ATOM 2227 N N . ALA A 1 309 ? 5.176 33.582 27.774 1.00 63.22 309 ALA A N 1
ATOM 2228 C CA . ALA A 1 309 ? 4.808 32.879 26.546 1.00 63.22 309 ALA A CA 1
ATOM 2229 C C . ALA A 1 309 ? 3.946 31.630 26.811 1.00 63.22 309 ALA A C 1
ATOM 2231 O O . ALA A 1 309 ? 3.017 31.369 26.049 1.00 63.22 309 ALA A O 1
ATOM 2232 N N . CYS A 1 310 ? 4.208 30.888 27.894 1.00 64.19 310 CYS A N 1
ATOM 2233 C CA . CYS A 1 310 ? 3.374 29.749 28.287 1.00 64.19 310 CYS A CA 1
ATOM 2234 C C . CYS A 1 310 ? 2.000 30.191 28.814 1.00 64.19 310 CYS A C 1
ATOM 2236 O O . CYS A 1 310 ? 0.995 29.624 28.398 1.00 64.19 310 CYS A O 1
ATOM 2238 N N . GLU A 1 311 ? 1.932 31.235 29.651 1.00 69.69 311 GLU A N 1
ATOM 2239 C CA . GLU A 1 311 ? 0.646 31.769 30.136 1.00 69.69 311 GLU A CA 1
ATOM 2240 C C . GLU A 1 311 ? -0.213 32.331 28.980 1.00 69.69 311 GLU A C 1
ATOM 2242 O O . GLU A 1 311 ? -1.427 32.146 28.980 1.00 69.69 311 GLU A O 1
ATOM 2247 N N . GLN A 1 312 ? 0.390 32.932 27.943 1.00 63.97 312 GLN A N 1
ATOM 2248 C CA . GLN A 1 312 ? -0.343 33.376 26.742 1.00 63.97 312 GLN A CA 1
ATOM 2249 C C . GLN A 1 312 ? -0.861 32.223 25.871 1.00 63.97 312 GLN A C 1
ATOM 2251 O O . GLN A 1 312 ? -1.884 32.382 25.203 1.00 63.97 312 GLN A O 1
ATOM 2256 N N . ALA A 1 313 ? -0.177 31.077 25.859 1.00 54.44 313 ALA A N 1
ATOM 2257 C CA . ALA A 1 313 ? -0.643 29.902 25.131 1.00 54.44 313 ALA A CA 1
ATOM 2258 C C . ALA A 1 313 ? -1.874 29.279 25.811 1.00 54.44 313 ALA A C 1
ATOM 2260 O O . ALA A 1 313 ? -2.830 28.929 25.120 1.00 54.44 313 ALA A O 1
ATOM 2261 N N . GLU A 1 314 ? -1.887 29.220 27.147 1.00 61.06 314 GLU A N 1
ATOM 2262 C CA . GLU A 1 314 ? -3.010 28.681 27.927 1.00 61.06 314 GLU A CA 1
ATOM 2263 C C . GLU A 1 314 ? -4.253 29.596 27.882 1.00 61.06 314 GLU A C 1
ATOM 2265 O O . GLU A 1 314 ? -5.363 29.108 27.658 1.00 61.06 314 GLU A O 1
ATOM 2270 N N . ASP A 1 315 ? -4.079 30.921 27.988 1.00 49.88 315 ASP A N 1
ATOM 2271 C CA . ASP A 1 315 ? -5.186 31.899 27.958 1.00 49.88 315 ASP A CA 1
ATOM 2272 C C . ASP A 1 315 ? -5.874 31.986 26.576 1.00 49.88 315 ASP A C 1
ATOM 2274 O O . ASP A 1 315 ? -7.036 32.364 26.460 1.00 49.88 315 ASP A O 1
ATOM 2278 N N . SER A 1 316 ? -5.197 31.557 25.503 1.00 48.69 316 SER A N 1
ATOM 2279 C CA . SER A 1 316 ? -5.768 31.557 24.145 1.00 48.69 316 SER A CA 1
ATOM 2280 C C . SER A 1 316 ? -6.773 30.427 23.868 1.00 48.69 316 SER A C 1
ATOM 2282 O O . SER A 1 316 ? -7.401 30.414 22.806 1.00 48.69 316 SER A O 1
ATOM 2284 N N . THR A 1 317 ? -6.945 29.489 24.806 1.00 51.00 317 THR A N 1
ATOM 2285 C CA . THR A 1 317 ? -7.815 28.310 24.635 1.00 51.00 317 THR A CA 1
ATOM 2286 C C . THR A 1 317 ? -9.161 28.380 25.367 1.00 51.00 317 THR A C 1
ATOM 2288 O O . THR A 1 317 ? -9.984 27.491 25.156 1.00 51.00 317 THR A O 1
ATOM 2291 N N . ASP A 1 318 ? -9.439 29.432 26.149 1.00 50.12 318 ASP A N 1
ATOM 2292 C CA . ASP A 1 318 ? -10.667 29.551 26.964 1.00 50.12 318 ASP A CA 1
ATOM 2293 C C . ASP A 1 318 ? -11.551 30.765 26.607 1.00 50.12 318 ASP A C 1
ATOM 2295 O O . ASP A 1 318 ? -12.153 31.390 27.471 1.0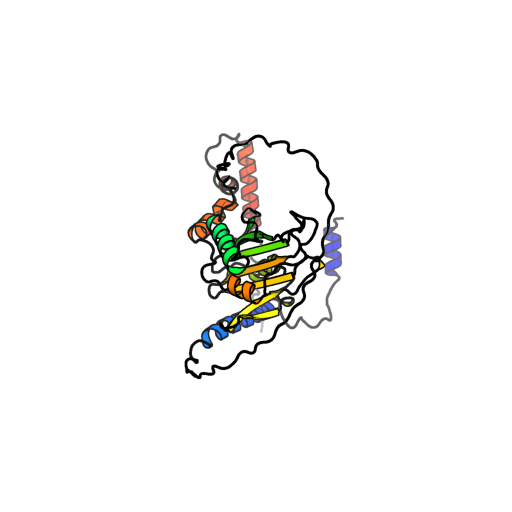0 50.12 318 ASP A O 1
ATOM 2299 N N . ASP A 1 319 ? -11.667 31.107 25.320 1.00 48.69 319 ASP A N 1
ATOM 2300 C CA . ASP A 1 319 ? -12.569 32.177 24.856 1.00 48.69 319 ASP A CA 1
ATOM 2301 C C . ASP A 1 319 ? -13.585 31.621 23.843 1.00 48.69 319 ASP A C 1
ATOM 2303 O O . ASP A 1 319 ? -13.530 31.841 22.631 1.00 48.69 319 ASP A O 1
ATOM 2307 N N . GLY A 1 320 ? -14.518 30.804 24.343 1.00 51.88 320 GLY A N 1
ATOM 2308 C CA . GLY A 1 320 ? -15.533 30.174 23.494 1.00 51.88 320 GLY A CA 1
ATOM 2309 C C . GLY A 1 320 ? -16.740 29.542 24.188 1.00 51.88 320 GLY A C 1
ATOM 2310 O O . GLY A 1 320 ? -17.513 28.858 23.518 1.00 51.88 320 GLY A O 1
ATOM 2311 N N . ALA A 1 321 ? -16.957 29.749 25.490 1.00 48.97 321 ALA A N 1
ATOM 2312 C CA . ALA A 1 321 ? -18.202 29.344 26.146 1.00 48.97 321 ALA A CA 1
ATOM 2313 C C . ALA A 1 321 ? -19.244 30.466 26.014 1.00 48.97 321 ALA A C 1
ATOM 2315 O O . ALA A 1 321 ? -19.223 31.468 26.720 1.00 48.97 321 ALA A O 1
ATOM 2316 N N . SER A 1 322 ? -20.150 30.289 25.054 1.00 49.28 322 SER A N 1
ATOM 2317 C CA . SER A 1 322 ? -21.242 31.211 24.745 1.00 49.28 322 SER A CA 1
ATOM 2318 C C . SER A 1 322 ? -22.182 31.407 25.941 1.00 49.28 322 SER A C 1
ATOM 2320 O O . SER A 1 322 ? -22.783 30.450 26.429 1.00 49.28 322 SER A O 1
ATOM 2322 N N . GLU A 1 323 ? -22.351 32.657 26.375 1.00 44.16 323 GLU A N 1
ATOM 2323 C CA . GLU A 1 323 ? -23.420 33.074 27.284 1.00 44.16 323 GLU A CA 1
ATOM 2324 C C . GLU A 1 323 ? -24.794 32.896 26.606 1.00 44.16 323 GLU A C 1
ATOM 2326 O O . GLU A 1 323 ? -25.091 33.520 25.585 1.00 44.16 323 GLU A O 1
ATOM 2331 N N . GLU A 1 324 ? -25.658 32.056 27.184 1.00 54.03 324 GLU A N 1
ATOM 2332 C CA . GLU A 1 324 ? -27.095 32.040 26.886 1.00 54.03 324 GLU A CA 1
ATOM 2333 C C . GLU A 1 324 ? -27.752 33.342 27.391 1.00 54.03 324 GLU A C 1
ATOM 2335 O O . GLU A 1 324 ? -27.663 33.650 28.586 1.00 54.03 324 GLU A O 1
ATOM 2340 N N . PRO A 1 325 ? -28.483 34.099 26.551 1.00 52.88 325 PRO A N 1
ATOM 2341 C CA . PRO A 1 325 ? -29.285 35.210 27.038 1.00 52.88 325 PRO A CA 1
ATOM 2342 C C . PRO A 1 325 ? -30.532 34.696 27.771 1.00 52.88 325 PRO A C 1
ATOM 2344 O O . PRO A 1 325 ? -31.466 34.137 27.198 1.00 52.88 325 PRO A O 1
ATOM 2347 N N . SER A 1 326 ? -30.522 34.935 29.079 1.00 52.75 326 SER A N 1
ATOM 2348 C CA . SER A 1 326 ? -31.637 34.800 30.012 1.00 52.75 326 SER A CA 1
ATOM 2349 C C . SER A 1 326 ? -32.704 35.866 29.741 1.00 52.75 326 SER A C 1
ATOM 2351 O O . SER A 1 326 ? -32.553 37.015 30.156 1.00 52.75 326 SER A O 1
ATOM 2353 N N . ASP A 1 327 ? -33.803 35.486 29.085 1.00 59.75 327 ASP A N 1
ATOM 2354 C CA . ASP A 1 327 ? -35.014 36.309 29.017 1.00 59.75 327 ASP A CA 1
ATOM 2355 C C . ASP A 1 327 ? -35.979 35.950 30.158 1.00 59.75 327 ASP A C 1
ATOM 2357 O O . ASP A 1 327 ? -36.498 34.836 30.282 1.00 59.75 327 ASP A O 1
ATOM 2361 N N . LYS A 1 328 ? -36.203 36.941 31.025 1.00 55.94 328 LYS A N 1
ATOM 2362 C CA . LYS A 1 328 ? -37.131 36.924 32.163 1.00 55.94 328 LYS A CA 1
ATOM 2363 C C . LYS A 1 328 ? -38.488 37.560 31.794 1.00 55.94 328 LYS A C 1
ATOM 2365 O O . LYS A 1 328 ? -38.599 38.263 30.796 1.00 55.94 328 LYS A O 1
ATOM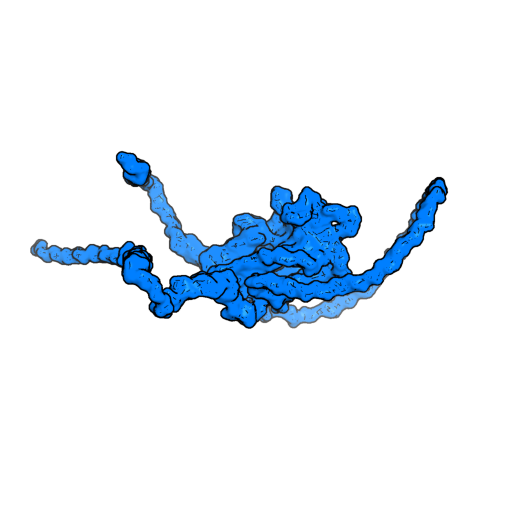 2370 N N . PRO A 1 329 ? -39.535 37.329 32.610 1.00 63.75 329 PRO A N 1
ATOM 2371 C CA . PRO A 1 329 ? -40.934 37.412 32.204 1.00 63.75 329 PRO A CA 1
ATOM 2372 C C . PRO A 1 329 ? -41.526 38.818 32.339 1.00 63.75 329 PRO A C 1
ATOM 2374 O O . PRO A 1 329 ? -41.124 39.599 33.200 1.00 63.75 329 PRO A O 1
ATOM 2377 N N . THR A 1 330 ? -42.584 39.091 31.573 1.00 60.03 330 THR A N 1
ATOM 2378 C CA . THR A 1 330 ? -43.508 40.202 31.840 1.00 60.03 330 THR A CA 1
ATOM 2379 C C . THR A 1 330 ? -44.911 39.654 32.092 1.00 60.03 330 THR A C 1
ATOM 2381 O O . THR A 1 330 ? -45.596 39.177 31.194 1.00 60.03 330 THR A O 1
ATOM 2384 N N . THR A 1 331 ? -45.323 39.704 33.355 1.00 65.19 331 THR A N 1
ATOM 2385 C CA . THR A 1 331 ? -46.721 39.669 33.794 1.00 65.19 331 THR A CA 1
ATOM 2386 C C . THR A 1 331 ? -47.347 41.051 33.619 1.00 65.19 331 THR A C 1
ATOM 2388 O O . THR A 1 331 ? -46.725 42.038 34.013 1.00 65.19 331 THR A O 1
ATOM 2391 N N . GLY A 1 332 ? -48.587 41.116 33.133 1.00 59.69 332 GLY A N 1
ATOM 2392 C CA . GLY A 1 332 ? -49.408 42.327 33.164 1.00 59.69 332 GLY A CA 1
ATOM 2393 C C . GLY A 1 332 ? -50.779 42.124 32.518 1.00 59.69 332 GLY A C 1
ATOM 2394 O O . GLY A 1 332 ? -50.861 42.201 31.302 1.00 59.69 332 GLY A O 1
ATOM 2395 N N . GLU A 1 333 ? -51.770 41.863 33.384 1.00 53.44 333 GLU A N 1
ATOM 2396 C CA . GLU A 1 333 ? -53.242 42.050 33.279 1.00 53.44 333 GLU A CA 1
ATOM 2397 C C . GLU A 1 333 ? -54.038 41.524 32.068 1.00 53.44 333 GLU A C 1
ATOM 2399 O O . GLU A 1 333 ? -53.870 42.005 30.928 1.00 53.44 333 GLU A O 1
#

Foldseek 3Di:
DDPVVVVVVVVVPPDPVDDDPPPDDPVNVVVVVVVVVVVVLVVLVPPPPDDDDDDDDDDDDDDDDDDDDDDDDDDDDDDDDDDDDDDPPDDPPPPPPPPPPPLAFQPVLAVVLLVLCCVLQPVPPPFWDPPQADWDWDADVLKTKTKGWIWTDDPPDPFIKIKIKIKIAFCNQVPDPCSVVVVVVVQPPVGQVQWDWDQQPPSRAIWTKHPDDVVQQWRIKIKHQDSRRMIIIITIGQHPPVPDPDGHPDRPRDPNSNSCSRPPPVNHRDPVSSVCNVDSVCDPVNVVVVVPPDDDPDPPVVVVVVVVVVVVVVVVPPDDDDDDDDDDDDDDD

Radius of gyration: 30.58 Å; chains: 1; bounding box: 97×88×76 Å

pLDDT: mean 76.11, std 20.23, range [36.69, 98.5]

Secondary structure (DSSP, 8-state):
--HHHHHHHHHHT---TTSPP-SS-HHHHHHHHHHHHHHHHHHHHHSSSS----------------------------------PPPP--------------S-S-HHHHHHHHHHHHHHH-TTSSSEEEEEEEEEEEEETTEEEEEEEEEE--TT-S--EEEEEEEE-TTGGGS-TTHHHHHHHHTT-SSGGGSEEEEPTTT--EEEEEPPBGGGTEEEEEEEE-TTS-EEEEEEES--TTT-SS--S-----HHHHHHHHT-TT----HHHHHHHHHHHSHHHHHHHHH--S-----HHHHHHHHHHHHHHHHTT----PPP--PPP----

Sequence (333 aa):
MNEDEQLRERFRGVGFAGEPPMASTAADDLARGRRHLRRRRAAALSGGVVGMVAVAAGVALALPGGGPAGDEDLPVAGGSAAETSAPPATTPTEPTATPSEMPGGFSLTRQLLRETAAEHFDPAGDHLNNDANSLHGGGFENAVNVGTKLGWTVPGEDGEGLVQVGVTAPGYVDAGEYAVENFIVDFGCDLPEHCTEQTVPGTGETVLVAPPNPDMHLQFAVSYERADGSMVGVAVYDLFGNNSLAPVSEVEITLEQAFAFVTDADLRVDPDEAAGGYDAFLGPEATAECAVSGETTATADADAKLREACEQAEDSTDDGASEEPSDKPTTGE